Protein AF-R7EJZ5-F1 (afdb_monomer_lite)

pLDDT: mean 82.95, std 15.73, range [30.81, 98.19]

Structure (mmCIF, N/CA/C/O backbone):
data_AF-R7EJZ5-F1
#
_entry.id   AF-R7EJZ5-F1
#
loop_
_atom_site.group_PDB
_atom_site.id
_atom_site.type_symbol
_atom_site.label_atom_id
_atom_site.label_alt_id
_atom_site.label_comp_id
_atom_site.label_asym_id
_atom_site.label_entity_id
_atom_site.label_seq_id
_atom_site.pdbx_PDB_ins_code
_atom_site.Cartn_x
_atom_site.Cartn_y
_atom_site.Cartn_z
_atom_site.occupancy
_atom_site.B_iso_or_equiv
_atom_site.auth_seq_id
_atom_site.auth_comp_id
_atom_site.auth_asym_id
_atom_site.auth_atom_id
_atom_site.pdbx_PDB_model_num
ATOM 1 N N . MET A 1 1 ? -40.703 -51.478 23.398 1.00 47.59 1 MET A N 1
ATOM 2 C CA . MET A 1 1 ? -40.272 -50.396 22.475 1.00 47.59 1 MET A CA 1
ATOM 3 C C . MET A 1 1 ? -39.794 -49.102 23.157 1.00 47.59 1 MET A C 1
ATOM 5 O O . MET A 1 1 ? -39.157 -48.311 22.483 1.00 47.59 1 MET A O 1
ATOM 9 N N . LYS A 1 2 ? -39.985 -48.884 24.474 1.00 46.06 2 LYS A N 1
ATOM 10 C CA . LYS A 1 2 ? -39.570 -47.632 25.152 1.00 46.06 2 LYS A CA 1
ATOM 11 C C . LYS A 1 2 ? -38.047 -47.457 25.357 1.00 46.06 2 LYS A C 1
ATOM 13 O O . LYS A 1 2 ? -37.558 -46.344 25.268 1.00 46.06 2 LYS A O 1
ATOM 18 N N . ARG A 1 3 ? -37.276 -48.542 25.543 1.00 46.06 3 ARG A N 1
ATOM 19 C CA . ARG A 1 3 ? -35.810 -48.472 25.773 1.00 46.06 3 ARG A CA 1
ATOM 20 C C . ARG A 1 3 ? -34.971 -48.116 24.536 1.00 46.06 3 ARG A C 1
ATOM 22 O O . ARG A 1 3 ? -33.892 -47.563 24.692 1.00 46.06 3 ARG A O 1
ATOM 29 N N . LYS A 1 4 ? -35.456 -48.402 23.321 1.00 46.72 4 LYS A N 1
ATOM 30 C CA . LYS A 1 4 ? -34.748 -48.036 22.077 1.00 46.72 4 LYS A CA 1
ATOM 31 C C . LYS A 1 4 ? -34.962 -46.566 21.696 1.00 46.72 4 LYS A C 1
ATOM 33 O O . LYS A 1 4 ? -34.087 -45.976 21.081 1.00 46.72 4 LYS A O 1
ATOM 38 N N . LEU A 1 5 ? -36.082 -45.967 22.115 1.00 44.94 5 LEU A N 1
ATOM 39 C CA . LEU A 1 5 ? -36.409 -44.571 21.812 1.00 44.94 5 LEU A CA 1
ATOM 40 C C . LEU A 1 5 ? -35.547 -43.588 22.625 1.00 44.94 5 LEU A C 1
ATOM 42 O O . LEU A 1 5 ? -35.064 -42.606 22.074 1.00 44.94 5 LEU A O 1
ATOM 46 N N . SER A 1 6 ? -35.263 -43.892 23.899 1.00 51.22 6 SER A N 1
ATOM 47 C CA . SER A 1 6 ? -34.374 -43.066 24.735 1.00 51.22 6 SER A CA 1
ATOM 48 C C . SER A 1 6 ? -32.928 -43.039 24.230 1.00 51.22 6 SER A C 1
ATOM 50 O O . SER A 1 6 ? -32.267 -42.014 24.337 1.00 51.22 6 SER A O 1
ATOM 52 N N . PHE A 1 7 ? -32.450 -44.134 23.630 1.00 53.25 7 PHE A N 1
ATOM 53 C CA . PHE A 1 7 ? -31.092 -44.201 23.086 1.00 53.25 7 PHE A CA 1
ATOM 54 C C . PHE A 1 7 ? -30.941 -43.351 21.816 1.00 53.25 7 PHE A C 1
ATOM 56 O O . PHE A 1 7 ? -29.926 -42.689 21.636 1.00 53.25 7 PHE A O 1
ATOM 63 N N . VAL A 1 8 ? -31.978 -43.304 20.971 1.00 58.00 8 VAL A N 1
ATOM 64 C CA . VAL A 1 8 ? -32.003 -42.458 19.766 1.00 58.00 8 VAL A CA 1
ATOM 65 C C . VAL A 1 8 ? -32.091 -40.973 20.132 1.00 58.00 8 VAL A C 1
ATOM 67 O O . VAL A 1 8 ? -31.414 -40.158 19.515 1.00 58.00 8 VAL A O 1
ATOM 70 N N . ILE A 1 9 ? -32.857 -40.621 21.170 1.00 56.84 9 ILE A N 1
ATOM 71 C CA . ILE A 1 9 ? -32.972 -39.231 21.640 1.00 56.84 9 ILE A CA 1
ATOM 72 C C . ILE A 1 9 ? -31.654 -38.748 22.270 1.00 56.84 9 ILE A C 1
ATOM 74 O O . ILE A 1 9 ? -31.206 -37.646 21.959 1.00 56.84 9 ILE A O 1
ATOM 78 N N . CYS A 1 10 ? -30.981 -39.575 23.080 1.00 53.12 10 CYS A N 1
ATOM 79 C CA . CYS A 1 10 ? -29.659 -39.232 23.619 1.00 53.12 10 CYS A CA 1
ATOM 80 C C . CYS A 1 10 ? -28.584 -39.131 22.526 1.00 53.12 10 CYS A C 1
ATOM 82 O O . CYS A 1 10 ? -27.736 -38.248 22.606 1.00 53.12 10 CYS A O 1
ATOM 84 N N . LEU A 1 11 ? -28.632 -39.977 21.489 1.00 52.56 11 LEU A N 1
ATOM 85 C CA . LEU A 1 11 ? -27.688 -39.906 20.369 1.00 52.56 11 LEU A CA 1
ATOM 86 C C . LEU A 1 11 ? -27.926 -38.659 19.500 1.00 52.56 11 LEU A C 1
ATOM 88 O O . LEU A 1 11 ? -26.963 -38.012 19.104 1.00 52.56 11 LEU A O 1
ATOM 92 N N . MET A 1 12 ? -29.185 -38.267 19.257 1.00 50.41 12 MET A N 1
ATOM 93 C CA . MET A 1 12 ? -29.494 -37.013 18.553 1.00 50.41 12 MET A CA 1
ATOM 94 C C . MET A 1 12 ? -29.067 -35.777 19.353 1.00 50.41 12 MET A C 1
ATOM 96 O O . MET A 1 12 ? -28.517 -34.853 18.766 1.00 50.41 12 MET A O 1
ATOM 100 N N . LEU A 1 13 ? -29.249 -35.759 20.678 1.00 49.12 13 LEU A N 1
ATOM 101 C CA . LEU A 1 13 ? -28.770 -34.660 21.529 1.00 49.12 13 LEU A CA 1
ATOM 102 C C . LEU A 1 13 ? -27.235 -34.577 21.563 1.00 49.12 13 LEU A C 1
ATOM 104 O O . LEU A 1 13 ? -26.692 -33.475 21.570 1.00 49.12 13 LEU A O 1
ATOM 108 N N . LEU A 1 14 ? -26.533 -35.714 21.509 1.00 45.84 14 LEU A N 1
ATOM 109 C CA . LEU A 1 14 ? -25.071 -35.739 21.416 1.00 45.84 14 LEU A CA 1
ATOM 110 C C . LEU A 1 14 ? -24.576 -35.237 20.049 1.00 45.84 14 LEU A C 1
ATOM 112 O O . LEU A 1 14 ? -23.605 -34.492 19.994 1.00 45.84 14 LEU A O 1
ATOM 116 N N . VAL A 1 15 ? -25.261 -35.589 18.954 1.00 48.69 15 VAL A N 1
ATOM 117 C CA . VAL A 1 15 ? -24.939 -35.102 17.599 1.00 48.69 15 VAL A CA 1
ATOM 118 C C . VAL A 1 15 ? -25.268 -33.614 17.452 1.00 48.69 15 VAL A C 1
ATOM 120 O O . VAL A 1 15 ? -24.481 -32.890 16.859 1.00 48.69 15 VAL A O 1
ATOM 123 N N . ILE A 1 16 ? -26.350 -33.113 18.057 1.00 46.59 16 ILE A N 1
ATOM 124 C CA . ILE A 1 16 ? -26.661 -31.672 18.077 1.00 46.59 16 ILE A CA 1
ATOM 125 C C . ILE A 1 16 ? -25.637 -30.905 18.933 1.00 46.59 16 ILE A C 1
ATOM 127 O O . ILE A 1 16 ? -25.208 -29.823 18.540 1.00 46.59 16 ILE A O 1
ATOM 131 N N . SER A 1 17 ? -25.163 -31.483 20.044 1.00 38.03 17 SER A N 1
ATOM 132 C CA . SER A 1 17 ? -24.098 -30.884 20.863 1.00 38.03 17 SER A CA 1
ATOM 133 C C . SER A 1 17 ? -22.713 -30.951 20.201 1.00 38.03 17 SER A C 1
ATOM 135 O O . SER A 1 17 ? -21.901 -30.059 20.421 1.00 38.03 17 SER A O 1
ATOM 137 N N . LEU A 1 18 ? -22.434 -31.961 19.368 1.00 38.03 18 LEU A N 1
ATOM 138 C CA . LEU A 1 18 ? -21.190 -32.073 18.589 1.00 38.03 18 LEU A CA 1
ATOM 139 C C . LEU A 1 18 ? -21.234 -31.253 17.288 1.00 38.03 18 LEU A C 1
ATOM 141 O O . LEU A 1 18 ? -20.197 -30.764 16.848 1.00 38.03 18 LEU A O 1
ATOM 145 N N . CYS A 1 19 ? -22.418 -30.998 16.723 1.00 35.91 19 CYS A N 1
ATOM 146 C CA . CYS A 1 19 ? -22.613 -29.992 15.675 1.00 35.91 19 CYS A CA 1
ATOM 147 C C . CYS A 1 19 ? -22.526 -28.553 16.216 1.00 35.91 19 CYS A C 1
ATOM 149 O O . CYS A 1 19 ? -22.225 -27.645 15.447 1.00 35.91 19 CYS A O 1
ATOM 151 N N . ALA A 1 20 ? -22.718 -28.343 17.523 1.00 34.88 20 ALA A N 1
ATOM 152 C CA . ALA A 1 20 ? -22.501 -27.056 18.191 1.00 34.88 20 ALA A CA 1
ATOM 153 C C . ALA A 1 20 ? -21.047 -26.828 18.664 1.00 34.88 20 ALA A C 1
ATOM 155 O O . ALA A 1 20 ? -20.720 -25.734 19.113 1.00 34.88 20 ALA A O 1
ATOM 156 N N . CYS A 1 21 ? -20.157 -27.819 18.527 1.00 35.38 21 CYS A N 1
ATOM 157 C CA . CYS A 1 21 ? -18.738 -27.707 18.904 1.00 35.38 21 CYS A CA 1
ATOM 158 C C . CYS A 1 21 ? -17.763 -27.928 17.735 1.00 35.38 21 CYS A C 1
ATOM 160 O O . CYS A 1 21 ? -16.568 -28.107 17.948 1.00 35.38 21 CYS A O 1
ATOM 162 N N . GLY A 1 22 ? -18.250 -27.886 16.495 1.00 31.56 22 GLY A N 1
ATOM 163 C CA . GLY A 1 22 ? -17.463 -28.204 15.306 1.00 31.56 22 GLY A CA 1
ATOM 164 C C . GLY A 1 22 ? -17.612 -27.194 14.179 1.00 31.56 22 GLY A C 1
ATOM 165 O O . GLY A 1 22 ? -17.770 -27.613 13.042 1.00 31.56 22 GLY A O 1
ATOM 166 N N . ALA A 1 23 ? -17.616 -25.894 14.483 1.00 32.97 23 ALA A N 1
ATOM 167 C CA . ALA A 1 23 ? -17.286 -24.827 13.537 1.00 32.97 23 ALA A CA 1
ATOM 168 C C . ALA A 1 23 ? -17.350 -23.462 14.240 1.00 32.97 23 ALA A C 1
ATOM 170 O O . ALA A 1 23 ? -18.264 -22.679 13.995 1.00 32.97 23 ALA A O 1
ATOM 171 N N . ASN A 1 24 ? -16.288 -23.083 14.955 1.00 30.81 24 ASN A N 1
ATOM 172 C CA . ASN A 1 24 ? -15.806 -21.709 14.785 1.00 30.81 24 ASN A CA 1
ATOM 173 C C . ASN A 1 24 ? -15.226 -21.605 13.363 1.00 30.81 24 ASN A C 1
ATOM 175 O O . ASN A 1 24 ? -14.041 -21.373 13.162 1.00 30.81 24 ASN A O 1
ATOM 179 N N . LYS A 1 25 ? -16.075 -21.797 12.346 1.00 33.84 25 LYS A N 1
ATOM 180 C CA . LYS A 1 25 ? -15.878 -21.150 11.058 1.00 33.84 25 LYS A CA 1
ATOM 181 C C . LYS A 1 25 ? -16.289 -19.709 11.303 1.00 33.84 25 LYS A C 1
ATOM 183 O O . LYS A 1 25 ? -17.373 -19.285 10.913 1.00 33.84 25 LYS A O 1
ATOM 188 N N . HIS A 1 26 ? -15.445 -18.976 12.021 1.00 38.00 26 HIS A N 1
ATOM 189 C CA . HIS A 1 26 ? -15.434 -17.538 11.866 1.00 38.00 26 HIS A CA 1
ATOM 190 C C . HIS A 1 26 ? -14.977 -17.316 10.429 1.00 38.00 26 HIS A C 1
ATOM 192 O O . HIS A 1 26 ? -13.787 -17.279 10.147 1.00 38.00 26 HIS A O 1
ATOM 198 N N . SER A 1 27 ? -15.936 -17.243 9.500 1.00 34.12 27 SER A N 1
ATOM 199 C CA . SER A 1 27 ? -15.727 -16.500 8.263 1.00 34.12 27 SER A CA 1
ATOM 200 C C . SER A 1 27 ? -15.091 -15.185 8.691 1.00 34.12 27 SER A C 1
ATOM 202 O O . SER A 1 27 ? -15.722 -14.518 9.515 1.00 34.12 27 SER A O 1
ATOM 204 N N . GLY A 1 28 ? -13.862 -14.895 8.245 1.00 42.16 28 GLY A N 1
ATOM 205 C CA . GLY A 1 28 ? -13.076 -13.716 8.630 1.00 42.16 28 GLY A CA 1
ATOM 206 C C . GLY A 1 28 ? -13.988 -12.507 8.786 1.00 42.16 28 GLY A C 1
ATOM 207 O O . GLY A 1 28 ? -14.491 -11.969 7.802 1.00 42.16 28 GLY A O 1
ATOM 208 N N . GLY A 1 29 ? -14.357 -12.229 10.039 1.00 52.47 29 GLY A N 1
ATOM 209 C CA . GLY A 1 29 ? -15.580 -11.500 10.349 1.00 52.47 29 GLY A CA 1
ATOM 210 C C . GLY A 1 29 ? -15.488 -10.113 9.756 1.00 52.47 29 GLY A C 1
ATOM 211 O O . GLY A 1 29 ? -14.547 -9.394 10.068 1.00 52.47 29 GLY A O 1
ATOM 212 N N . GLN A 1 30 ? -16.453 -9.751 8.907 1.00 67.19 30 GLN A N 1
ATOM 213 C CA . GLN A 1 30 ? -16.516 -8.423 8.313 1.00 67.19 30 GLN A CA 1
ATOM 214 C C . GLN A 1 30 ? -16.393 -7.380 9.421 1.00 67.19 30 GLN A C 1
ATOM 216 O O . GLN A 1 30 ? -17.258 -7.260 10.292 1.00 67.19 30 GLN A O 1
ATOM 221 N N . TYR A 1 31 ? -15.278 -6.664 9.383 1.00 76.88 31 TYR A N 1
ATOM 222 C CA . TYR A 1 31 ? -14.993 -5.527 10.227 1.00 76.88 31 TYR A CA 1
ATOM 223 C C . TYR A 1 31 ? -16.218 -4.599 10.285 1.00 76.88 31 TYR A C 1
ATOM 225 O O . TYR A 1 31 ? -16.727 -4.134 9.254 1.00 76.88 31 TYR A O 1
ATOM 233 N N . LYS A 1 32 ? -16.737 -4.391 11.499 1.00 86.00 32 LYS A N 1
ATOM 234 C CA . LYS A 1 32 ? -17.896 -3.533 11.756 1.00 86.00 32 LYS A CA 1
ATOM 235 C C . LYS A 1 32 ? -17.436 -2.087 11.874 1.00 86.00 32 LYS A C 1
ATOM 237 O O . LYS A 1 32 ? -16.466 -1.811 12.579 1.00 86.00 32 LYS A O 1
ATOM 242 N N . ALA A 1 33 ? -18.167 -1.181 11.231 1.00 87.62 33 ALA A N 1
ATOM 243 C CA . ALA A 1 33 ? -17.946 0.253 11.364 1.00 87.62 33 ALA A CA 1
ATOM 244 C C . ALA A 1 33 ? -17.929 0.669 12.843 1.00 87.62 33 ALA A C 1
ATOM 246 O O . ALA A 1 33 ? -18.720 0.166 13.649 1.00 87.62 33 ALA A O 1
ATOM 247 N N . PHE A 1 34 ? -17.009 1.568 13.187 1.00 91.12 34 PHE A N 1
ATOM 248 C CA . PHE A 1 34 ? -16.816 2.135 14.523 1.00 91.12 34 PHE A CA 1
ATOM 249 C C . PHE A 1 34 ? -16.678 1.087 15.631 1.00 91.12 34 PHE A C 1
ATOM 251 O O . PHE A 1 34 ? -17.131 1.277 16.754 1.00 91.12 34 PHE A O 1
ATOM 258 N N . THR A 1 35 ? -16.055 -0.044 15.310 1.00 90.69 35 THR A N 1
ATOM 259 C CA . THR A 1 35 ? -15.608 -1.037 16.286 1.00 90.69 35 THR A CA 1
ATOM 260 C C . THR A 1 35 ? -14.088 -1.006 16.359 1.00 90.69 35 THR A C 1
ATOM 262 O O . THR A 1 35 ? -13.441 -1.120 15.322 1.00 90.69 35 THR A O 1
ATOM 265 N N . ALA A 1 36 ? -13.516 -0.932 17.561 1.00 92.06 36 ALA A N 1
ATOM 266 C CA . ALA A 1 36 ? -12.083 -1.124 17.739 1.00 92.06 36 ALA A CA 1
ATOM 267 C C . ALA A 1 36 ? -11.731 -2.614 17.736 1.00 92.06 36 ALA A C 1
ATOM 269 O O . ALA A 1 36 ? -12.272 -3.404 18.509 1.00 92.06 36 ALA A O 1
ATOM 270 N N . TYR A 1 37 ? -10.804 -2.974 16.855 1.00 90.50 37 TYR A N 1
ATOM 271 C CA . TYR A 1 37 ? -10.164 -4.278 16.811 1.00 90.50 37 TYR A CA 1
ATOM 272 C C . TYR A 1 37 ? -8.734 -4.119 17.306 1.00 90.50 37 TYR A C 1
ATOM 274 O O . TYR A 1 37 ? -7.933 -3.433 16.670 1.00 90.50 37 TYR A O 1
ATOM 282 N N . ILE A 1 38 ? -8.446 -4.700 18.464 1.00 89.19 38 ILE A N 1
ATOM 283 C CA . ILE A 1 38 ? -7.249 -4.412 19.258 1.00 89.19 38 ILE A CA 1
ATOM 284 C C . ILE A 1 38 ? -6.356 -5.647 19.280 1.00 89.19 38 ILE A C 1
ATOM 286 O O . ILE A 1 38 ? -6.858 -6.760 19.454 1.00 89.19 38 ILE A O 1
ATOM 290 N N . ASP A 1 39 ? -5.049 -5.463 19.105 1.00 84.25 39 ASP A N 1
ATOM 291 C CA . ASP A 1 39 ? -4.100 -6.559 19.304 1.00 84.25 39 ASP A CA 1
ATOM 292 C C . ASP A 1 39 ? -4.258 -7.143 20.723 1.00 84.25 39 ASP A C 1
ATOM 294 O O . ASP A 1 39 ? -4.327 -6.420 21.714 1.00 84.25 39 ASP A O 1
ATOM 298 N N . GLY A 1 40 ? -4.391 -8.466 20.824 1.00 73.69 40 GLY A N 1
ATOM 299 C CA . GLY A 1 40 ? -4.738 -9.153 22.074 1.00 73.69 40 GLY A CA 1
ATOM 300 C C . GLY A 1 40 ? -3.649 -9.087 23.153 1.00 73.69 40 GLY A C 1
ATOM 301 O O . GLY A 1 40 ? -3.887 -9.500 24.287 1.00 73.69 40 GLY A O 1
ATOM 302 N N . SER A 1 41 ? -2.472 -8.576 22.803 1.00 68.25 41 SER A N 1
ATOM 303 C CA . SER A 1 41 ? -1.289 -8.363 23.636 1.00 68.25 41 SER A CA 1
ATOM 304 C C . SER A 1 41 ? -1.383 -7.079 24.478 1.00 68.25 41 SER A C 1
ATOM 306 O O . SER A 1 41 ? -0.502 -6.226 24.439 1.00 68.25 41 SER A O 1
ATOM 308 N N . LEU A 1 42 ? -2.454 -6.921 25.265 1.00 68.62 42 LEU A N 1
ATOM 309 C CA . LEU A 1 42 ? -2.508 -5.829 26.246 1.00 68.62 42 LEU A CA 1
ATOM 310 C C . LEU A 1 42 ? -1.380 -5.977 27.292 1.00 68.62 42 LEU A C 1
ATOM 312 O O . LEU A 1 42 ? -1.019 -7.113 27.620 1.00 68.62 42 LEU A O 1
ATOM 316 N N . PRO A 1 43 ? -0.848 -4.864 27.841 1.00 64.12 43 PRO A N 1
ATOM 317 C CA . PRO A 1 43 ? 0.304 -4.893 28.741 1.00 64.12 43 PRO A CA 1
ATOM 318 C C . PRO A 1 43 ? 0.077 -5.808 29.950 1.00 64.12 43 PRO A C 1
ATOM 320 O O . PRO A 1 43 ? -0.999 -5.787 30.564 1.00 64.12 43 PRO A O 1
ATOM 323 N N . GLU A 1 44 ? 1.098 -6.586 30.326 1.00 51.59 44 GLU A N 1
ATOM 324 C CA . GLU A 1 44 ? 1.061 -7.395 31.548 1.00 51.59 44 GLU A CA 1
ATOM 325 C C . GLU A 1 44 ? 0.797 -6.505 32.774 1.00 51.59 44 GLU A C 1
ATOM 327 O O . GLU A 1 44 ? 1.436 -5.474 32.962 1.00 51.59 44 GLU A O 1
ATOM 332 N N . GLY A 1 45 ? -0.160 -6.903 33.617 1.00 53.41 45 GLY A N 1
ATOM 333 C CA . GLY A 1 45 ? -0.523 -6.169 34.836 1.00 53.41 45 GLY A CA 1
ATOM 334 C C . GLY A 1 45 ? -1.684 -5.181 34.693 1.00 53.41 45 GLY A C 1
ATOM 335 O O . GLY A 1 45 ? -2.248 -4.821 35.717 1.00 53.41 45 GLY A O 1
ATOM 336 N N . SER A 1 46 ? -2.114 -4.849 33.468 1.00 58.91 46 SER A N 1
ATOM 337 C CA . SER A 1 46 ? -3.275 -3.967 33.232 1.00 58.91 46 SER A CA 1
ATOM 338 C C . SER A 1 46 ? -4.590 -4.528 33.793 1.00 58.91 46 SER A C 1
ATOM 340 O O . SER A 1 46 ? -5.522 -3.804 34.092 1.00 58.91 46 SER A O 1
ATOM 342 N N . GLY A 1 47 ? -4.730 -5.849 33.943 1.00 54.72 47 GLY A N 1
ATOM 343 C CA . GLY A 1 47 ? -5.977 -6.467 34.419 1.00 54.72 47 GLY A CA 1
ATOM 344 C C . GLY A 1 47 ? -7.145 -6.385 33.422 1.00 54.72 47 GLY A C 1
ATOM 345 O O . GLY A 1 47 ? -8.040 -7.236 33.465 1.00 54.72 47 GLY A O 1
ATOM 346 N N . GLN A 1 48 ? -7.106 -5.449 32.471 1.00 69.00 48 GLN A N 1
ATOM 347 C CA . GLN A 1 48 ? -8.038 -5.360 31.358 1.00 69.00 48 GLN A CA 1
ATOM 348 C C . GLN A 1 48 ? -7.663 -6.316 30.237 1.00 69.00 48 GLN A C 1
ATOM 350 O O . GLN A 1 48 ? -6.500 -6.570 29.930 1.00 69.00 48 GLN A O 1
ATOM 355 N N . LYS A 1 49 ? -8.694 -6.864 29.601 1.00 80.69 49 LYS A N 1
ATOM 356 C CA . LYS A 1 49 ? -8.553 -7.758 28.453 1.00 80.69 49 LYS A CA 1
ATOM 357 C C . LYS A 1 49 ? -9.347 -7.197 27.290 1.00 80.69 49 LYS A C 1
ATOM 359 O O . LYS A 1 49 ? -10.336 -6.499 27.485 1.00 80.69 49 LYS A O 1
ATOM 364 N N . VAL A 1 50 ? -8.935 -7.502 26.069 1.00 85.38 50 VAL A N 1
ATOM 365 C CA . VAL A 1 50 ? -9.757 -7.206 24.895 1.00 85.38 50 VAL A CA 1
ATOM 366 C C . VAL A 1 50 ? -10.936 -8.176 24.899 1.00 85.38 50 VAL A C 1
ATOM 368 O O . VAL A 1 50 ? -10.768 -9.372 25.162 1.00 85.38 50 VAL A O 1
ATOM 371 N N . ARG A 1 51 ? -12.146 -7.690 24.609 1.00 85.00 51 ARG A N 1
ATOM 372 C CA . ARG A 1 51 ? -13.292 -8.583 24.407 1.00 85.00 51 ARG A CA 1
ATOM 373 C C . ARG A 1 51 ? -12.988 -9.548 23.263 1.00 85.00 51 ARG A C 1
ATOM 375 O O . ARG A 1 51 ? -12.491 -9.134 22.223 1.00 85.00 51 ARG A O 1
ATOM 382 N N . ALA A 1 52 ? -13.327 -10.826 23.418 1.00 82.94 52 ALA A N 1
ATOM 383 C CA . ALA A 1 52 ? -12.957 -11.858 22.444 1.00 82.94 52 ALA A CA 1
ATOM 384 C C . ALA A 1 52 ? -13.438 -11.560 21.006 1.00 82.94 52 ALA A C 1
ATOM 386 O O . ALA A 1 52 ? -12.738 -11.877 20.051 1.00 82.94 52 ALA A O 1
ATOM 387 N N . ASP A 1 53 ? -14.593 -10.903 20.842 1.00 82.62 53 ASP A N 1
ATOM 388 C CA . ASP A 1 53 ? -15.146 -10.487 19.542 1.00 82.62 53 ASP A CA 1
ATOM 389 C C . ASP A 1 53 ? -14.489 -9.225 18.946 1.00 82.62 53 ASP A C 1
ATOM 391 O O . ASP A 1 53 ? -14.851 -8.795 17.849 1.00 82.62 53 ASP A O 1
ATOM 395 N N . ARG A 1 54 ? -13.548 -8.624 19.680 1.00 87.12 54 ARG A N 1
ATOM 396 C CA . ARG A 1 54 ? -12.838 -7.372 19.378 1.00 87.12 54 ARG A CA 1
ATOM 397 C C . ARG A 1 54 ? -11.323 -7.554 19.317 1.00 87.12 54 ARG A C 1
ATOM 399 O O . ARG A 1 54 ? -10.599 -6.590 19.093 1.00 87.12 54 ARG A O 1
ATOM 406 N N . VAL A 1 55 ? -10.835 -8.778 19.502 1.00 85.00 55 VAL A N 1
ATOM 407 C CA . VAL A 1 55 ? -9.429 -9.095 19.257 1.00 85.00 55 VAL A CA 1
ATOM 408 C C . VAL A 1 55 ? -9.166 -8.941 17.764 1.00 85.00 55 VAL A C 1
ATOM 410 O O . VAL A 1 55 ? -9.912 -9.465 16.932 1.00 85.00 55 VAL A O 1
ATOM 413 N N . LEU A 1 56 ? -8.114 -8.204 17.422 1.00 80.25 56 LEU A N 1
ATOM 414 C CA . LEU A 1 56 ? -7.646 -8.076 16.055 1.00 80.25 56 LEU A CA 1
ATOM 415 C C . LEU A 1 56 ? -7.190 -9.453 15.574 1.00 80.25 56 LEU A C 1
ATOM 417 O O . LEU A 1 56 ? -6.162 -9.973 15.998 1.00 80.25 56 LEU A O 1
ATOM 421 N N . MET A 1 57 ? -7.981 -10.051 14.692 1.00 73.56 57 MET A N 1
ATOM 422 C CA . MET A 1 57 ? -7.620 -11.298 14.036 1.00 73.56 57 MET A CA 1
ATOM 423 C C . MET A 1 57 ? -7.059 -10.981 12.659 1.00 73.56 57 MET A C 1
ATOM 425 O O . MET A 1 57 ? -7.746 -10.394 11.824 1.00 73.56 57 MET A O 1
ATOM 429 N N . THR A 1 58 ? -5.828 -11.407 12.403 1.00 69.56 58 THR A N 1
ATOM 430 C CA . THR A 1 58 ? -5.318 -11.471 11.035 1.00 69.56 58 THR A CA 1
ATOM 431 C C . THR A 1 58 ? -6.003 -12.643 10.343 1.00 69.56 58 THR A C 1
ATOM 433 O O . THR A 1 58 ? -5.964 -13.770 10.844 1.00 69.56 58 THR A O 1
ATOM 436 N N . VAL A 1 59 ? -6.661 -12.381 9.211 1.00 73.19 59 VAL A N 1
ATOM 437 C CA . VAL A 1 59 ? -7.183 -13.449 8.349 1.00 73.19 59 VAL A CA 1
ATOM 438 C C . VAL A 1 59 ? -6.008 -14.339 7.961 1.00 73.19 59 VAL A C 1
ATOM 440 O O . VAL A 1 59 ? -4.940 -13.829 7.630 1.00 73.19 59 VAL A O 1
ATOM 443 N N . LYS A 1 60 ? -6.165 -15.658 8.044 1.00 77.38 60 LYS A N 1
ATOM 444 C CA . LYS A 1 60 ? -5.108 -16.566 7.608 1.00 77.38 60 LYS A CA 1
ATOM 445 C C . LYS A 1 60 ? -5.264 -16.873 6.121 1.00 77.38 60 LYS A C 1
ATOM 447 O O . LYS A 1 60 ? -6.403 -16.956 5.652 1.00 77.38 60 LYS A O 1
ATOM 452 N N . PRO A 1 61 ? -4.167 -17.093 5.376 1.00 80.50 61 PRO A N 1
ATOM 453 C CA . PRO A 1 61 ? -4.244 -17.448 3.963 1.00 80.50 61 PRO A CA 1
ATOM 454 C C . PRO A 1 61 ? -5.188 -18.621 3.677 1.00 80.50 61 PRO A C 1
ATOM 456 O O . PRO A 1 61 ? -5.934 -18.568 2.706 1.00 80.50 61 PRO A O 1
ATOM 459 N N . GLU A 1 62 ? -5.217 -19.653 4.525 1.00 82.50 62 GLU A N 1
ATOM 460 C CA . GLU A 1 62 ? -6.088 -20.826 4.369 1.00 82.50 62 GLU A CA 1
ATOM 461 C C . GLU A 1 62 ? -7.592 -20.521 4.468 1.00 82.50 62 GLU A C 1
ATOM 463 O O . GLU A 1 62 ? -8.392 -21.236 3.861 1.00 82.50 62 GLU A O 1
ATOM 468 N N . ASP A 1 63 ? -7.965 -19.451 5.175 1.00 80.44 63 ASP A N 1
ATOM 469 C CA . ASP A 1 63 ? -9.355 -19.040 5.392 1.00 80.44 63 ASP A CA 1
ATOM 470 C C . ASP A 1 63 ? -9.894 -18.157 4.254 1.00 80.44 63 ASP A C 1
ATOM 472 O O . ASP A 1 63 ? -11.104 -17.928 4.158 1.00 80.44 63 ASP A O 1
ATOM 476 N N . LEU A 1 64 ? -9.016 -17.673 3.368 1.00 80.25 64 LEU A N 1
ATOM 477 C CA . LEU A 1 64 ? -9.416 -16.922 2.182 1.00 80.25 64 LEU A CA 1
ATOM 478 C C . LEU A 1 64 ? -10.198 -17.817 1.208 1.00 80.25 64 LEU A C 1
ATOM 480 O O . LEU A 1 64 ? -9.884 -19.004 1.068 1.00 80.25 64 LEU A O 1
ATOM 484 N N . PRO A 1 65 ? -11.186 -17.286 0.468 1.00 81.94 65 PRO A N 1
ATOM 485 C CA . PRO A 1 65 ? -11.840 -18.055 -0.583 1.00 81.94 65 PRO A CA 1
ATOM 486 C C . PRO A 1 65 ? -10.844 -18.437 -1.689 1.00 81.94 65 PRO A C 1
ATOM 488 O O . PRO A 1 65 ? -9.783 -17.836 -1.833 1.00 81.94 65 PRO A O 1
ATOM 491 N N . GLU A 1 66 ? -11.173 -19.460 -2.476 1.00 85.25 66 GLU A N 1
ATOM 492 C CA . GLU A 1 66 ? -10.427 -19.747 -3.705 1.00 85.25 66 GLU A CA 1
ATOM 493 C C . GLU A 1 66 ? -10.625 -18.618 -4.732 1.00 85.25 66 GLU A C 1
ATOM 495 O O . GLU A 1 66 ? -11.670 -17.950 -4.726 1.00 85.25 66 GLU A O 1
ATOM 500 N N . PRO A 1 67 ? -9.652 -18.386 -5.631 1.00 84.56 67 PRO A N 1
ATOM 501 C CA . PRO A 1 67 ? -9.793 -17.372 -6.662 1.00 84.56 67 PRO A CA 1
ATOM 502 C C . PRO A 1 67 ? -10.984 -17.686 -7.570 1.00 84.56 67 PRO A C 1
ATOM 504 O O . PRO A 1 67 ? -11.310 -18.838 -7.856 1.00 84.56 67 PRO A O 1
ATOM 507 N N . ARG A 1 68 ? -11.602 -16.637 -8.120 1.00 80.88 68 ARG A N 1
ATOM 508 C CA . ARG A 1 68 ? -12.709 -16.791 -9.082 1.00 80.88 68 ARG A CA 1
ATOM 509 C C . ARG A 1 68 ? -12.289 -17.487 -10.377 1.00 80.88 68 ARG A C 1
ATOM 511 O O . ARG A 1 68 ? -13.146 -18.008 -11.087 1.00 80.88 68 ARG A O 1
ATOM 518 N N . LYS A 1 69 ? -11.001 -17.438 -10.718 1.00 85.50 69 LYS A N 1
ATOM 519 C CA . LYS A 1 69 ? -10.433 -18.037 -11.924 1.00 85.50 69 LYS A CA 1
ATOM 520 C C . LYS A 1 69 ? -9.111 -18.710 -11.577 1.00 85.50 69 LYS A C 1
ATOM 522 O O . LYS A 1 69 ? -8.293 -18.126 -10.882 1.00 85.50 69 LYS A O 1
ATOM 527 N N . SER A 1 70 ? -8.889 -19.907 -12.109 1.00 87.31 70 SER A N 1
ATOM 528 C CA . SER A 1 70 ? -7.593 -20.592 -12.033 1.00 87.31 70 SER A CA 1
ATOM 529 C C . SER A 1 70 ? -6.558 -20.013 -13.004 1.00 87.31 70 SER A C 1
ATOM 531 O O . SER A 1 70 ? -5.380 -20.333 -12.900 1.00 87.31 70 SER A O 1
ATOM 533 N N . GLU A 1 71 ? -6.997 -19.175 -13.946 1.00 90.88 71 GLU A N 1
ATOM 534 C CA . GLU A 1 71 ? -6.163 -18.486 -14.926 1.00 90.88 71 GLU A CA 1
ATOM 535 C C . GLU A 1 71 ? -6.696 -17.068 -15.154 1.00 90.88 71 GLU A C 1
ATOM 537 O O . GLU A 1 71 ? -7.911 -16.850 -15.255 1.00 90.88 71 GLU A O 1
ATOM 542 N N . ILE A 1 72 ? -5.793 -16.096 -15.242 1.00 88.12 72 ILE A N 1
ATOM 543 C CA . ILE A 1 72 ? -6.122 -14.702 -15.543 1.00 88.12 72 ILE A CA 1
ATOM 544 C C . ILE A 1 72 ? -5.363 -14.224 -16.777 1.00 88.12 72 ILE A C 1
ATOM 546 O O . ILE A 1 72 ? -4.222 -14.613 -17.015 1.00 88.12 72 ILE A O 1
ATOM 550 N N . SER A 1 73 ? -5.998 -13.336 -17.542 1.00 86.00 73 SER A N 1
ATOM 551 C CA . SER A 1 73 ? -5.316 -12.543 -18.562 1.00 86.00 73 SER A CA 1
ATOM 552 C C . SER A 1 73 ? -4.961 -11.190 -17.965 1.00 86.00 73 SER A C 1
ATOM 554 O O . SER A 1 73 ? -5.851 -10.444 -17.555 1.00 86.00 73 SER A O 1
ATOM 556 N N . VAL A 1 74 ? -3.672 -10.879 -17.915 1.00 77.00 74 VAL A N 1
ATOM 557 C CA . VAL A 1 74 ? -3.140 -9.642 -17.332 1.00 77.00 74 VAL A CA 1
ATOM 558 C C . VAL A 1 74 ? -2.397 -8.852 -18.390 1.00 77.00 74 VAL A C 1
ATOM 560 O O . VAL A 1 74 ? -1.712 -9.424 -19.233 1.00 77.00 74 VAL A O 1
ATOM 563 N N . SER A 1 75 ? -2.542 -7.530 -18.358 1.00 80.25 75 SER A N 1
ATOM 564 C CA . SER A 1 75 ? -1.778 -6.630 -19.215 1.00 80.25 75 SER A CA 1
ATOM 565 C C . SER A 1 75 ? -0.760 -5.884 -18.365 1.00 80.25 75 SER A C 1
ATOM 567 O O . SER A 1 75 ? -1.147 -5.049 -17.552 1.00 80.25 75 SER A O 1
ATOM 569 N N . VAL A 1 76 ? 0.527 -6.160 -18.567 1.00 78.06 76 VAL A N 1
ATOM 570 C CA . VAL A 1 76 ? 1.627 -5.437 -17.914 1.00 78.06 76 VAL A CA 1
ATOM 571 C C . VAL A 1 76 ? 2.414 -4.713 -18.999 1.00 78.06 76 VAL A C 1
ATOM 573 O O . VAL A 1 76 ? 2.851 -5.331 -19.968 1.00 78.06 76 VAL A O 1
ATOM 576 N N . LEU A 1 77 ? 2.539 -3.387 -18.878 1.00 79.44 77 LEU A N 1
ATOM 577 C CA . LEU A 1 77 ? 3.195 -2.524 -19.877 1.00 79.44 77 LEU A CA 1
ATOM 578 C C . LEU A 1 77 ? 2.671 -2.726 -21.315 1.00 79.44 77 LEU A C 1
ATOM 580 O O . LEU A 1 77 ? 3.432 -2.758 -22.280 1.00 79.44 77 LEU A O 1
ATOM 584 N N . GLY A 1 78 ? 1.357 -2.914 -21.461 1.00 71.31 78 GLY A N 1
ATOM 585 C CA . GLY A 1 78 ? 0.703 -3.103 -22.762 1.00 71.31 78 GLY A CA 1
ATOM 586 C C . GLY A 1 78 ? 0.910 -4.479 -23.408 1.00 71.31 78 GLY A C 1
ATOM 587 O O . GLY A 1 78 ? 0.410 -4.705 -24.509 1.00 71.31 78 GLY A O 1
ATOM 588 N N . LYS A 1 79 ? 1.605 -5.409 -22.743 1.00 77.62 79 LYS A N 1
ATOM 589 C CA . LYS A 1 79 ? 1.709 -6.811 -23.165 1.00 77.62 79 LYS A CA 1
ATOM 590 C C . LYS A 1 79 ? 0.701 -7.656 -22.400 1.00 77.62 79 LYS A C 1
ATOM 592 O O . LYS A 1 79 ? 0.636 -7.576 -21.177 1.00 77.62 79 LYS A O 1
ATOM 597 N N . GLN A 1 80 ? -0.066 -8.466 -23.123 1.00 83.25 80 GLN A N 1
ATOM 598 C CA . GLN A 1 80 ? -0.986 -9.428 -22.525 1.00 83.25 80 GLN A CA 1
ATOM 599 C C . GLN A 1 80 ? -0.277 -10.744 -22.215 1.00 83.25 80 GLN A C 1
ATOM 601 O O . GLN A 1 80 ? 0.413 -11.301 -23.068 1.00 83.25 80 GLN A O 1
ATOM 606 N N . TYR A 1 81 ? -0.515 -11.256 -21.014 1.00 80.75 81 TYR A N 1
ATOM 607 C CA . TYR A 1 81 ? -0.016 -12.534 -20.530 1.00 80.75 81 TYR A CA 1
ATOM 608 C C . TYR A 1 81 ? -1.175 -13.370 -20.000 1.00 80.75 81 TYR A C 1
ATOM 610 O O . TYR A 1 81 ? -2.154 -12.831 -19.481 1.00 80.75 81 TYR A O 1
ATOM 618 N N . SER A 1 82 ? -1.033 -14.688 -20.104 1.00 89.94 82 SER A N 1
ATOM 619 C CA . SER A 1 82 ? -1.812 -15.630 -19.308 1.00 89.94 82 SER A CA 1
ATOM 620 C C . SER A 1 82 ? -0.986 -16.029 -18.087 1.00 89.94 82 SER A C 1
ATOM 622 O O . SER A 1 82 ? 0.212 -16.303 -18.212 1.00 89.94 82 SER A O 1
ATOM 624 N N . ALA A 1 83 ? -1.617 -16.019 -16.915 1.00 91.94 83 ALA A N 1
ATOM 625 C CA . ALA A 1 83 ? -0.999 -16.416 -15.661 1.00 91.94 83 ALA A CA 1
ATOM 626 C C . ALA A 1 83 ? -1.887 -17.428 -14.930 1.00 91.94 83 ALA A C 1
ATOM 628 O O . ALA A 1 83 ? -3.093 -17.214 -14.774 1.00 91.94 83 ALA A O 1
ATOM 629 N N . ALA A 1 84 ? -1.279 -18.521 -14.478 1.00 94.50 84 ALA A N 1
ATOM 630 C CA . ALA A 1 84 ? -1.940 -19.601 -13.759 1.00 94.50 84 ALA A CA 1
ATOM 631 C C . ALA A 1 84 ? -1.885 -19.357 -12.251 1.00 94.50 84 ALA A C 1
ATOM 633 O O . ALA A 1 84 ? -0.900 -18.837 -11.729 1.00 94.50 84 ALA A O 1
ATOM 634 N N . TYR A 1 85 ? -2.949 -19.728 -11.547 1.00 94.38 85 TYR A N 1
ATOM 635 C CA . TYR A 1 85 ? -3.029 -19.590 -10.099 1.00 94.38 85 TYR A CA 1
ATOM 636 C C . TYR A 1 85 ? -1.966 -20.446 -9.400 1.00 94.38 85 TYR A C 1
ATOM 638 O O . TYR A 1 85 ? -1.853 -21.644 -9.658 1.00 94.38 85 TYR A O 1
ATOM 646 N N . ALA A 1 86 ? -1.217 -19.822 -8.494 1.00 93.69 86 ALA A N 1
ATOM 647 C CA . ALA A 1 86 ? -0.100 -20.429 -7.771 1.00 93.69 86 ALA A CA 1
ATOM 648 C C . ALA A 1 86 ? -0.316 -20.473 -6.248 1.00 93.69 86 ALA A C 1
ATOM 650 O O . ALA A 1 86 ? 0.419 -21.158 -5.539 1.00 93.69 86 ALA A O 1
ATOM 651 N N . GLY A 1 87 ? -1.312 -19.754 -5.726 1.00 93.31 87 GLY A N 1
ATOM 652 C CA . GLY A 1 87 ? -1.649 -19.749 -4.304 1.00 93.31 87 GLY A CA 1
ATOM 653 C C . GLY A 1 87 ? -2.261 -18.431 -3.851 1.00 93.31 87 GLY A C 1
ATOM 654 O O . GLY A 1 87 ? -2.488 -17.523 -4.644 1.00 93.31 87 GLY A O 1
ATOM 655 N N . LYS A 1 88 ? -2.512 -18.311 -2.553 1.00 91.44 88 LYS A N 1
ATOM 656 C CA . LYS A 1 88 ? -3.113 -17.126 -1.939 1.00 91.44 88 LYS A CA 1
ATOM 657 C C . LYS A 1 88 ? -2.387 -16.762 -0.654 1.00 91.44 88 LYS A C 1
ATOM 659 O O . LYS A 1 88 ? -1.749 -17.613 -0.035 1.00 91.44 88 LYS A O 1
ATOM 664 N N . ASP A 1 89 ? -2.461 -15.495 -0.294 1.00 88.31 89 ASP A N 1
ATOM 665 C CA . ASP A 1 89 ? -1.855 -14.917 0.896 1.00 88.31 89 ASP A CA 1
ATOM 666 C C . ASP A 1 89 ? -2.693 -13.734 1.375 1.00 88.31 89 ASP A C 1
ATOM 668 O O . ASP A 1 89 ? -3.586 -13.258 0.670 1.00 88.31 89 ASP A O 1
ATOM 672 N N . THR A 1 90 ? -2.412 -13.255 2.578 1.00 79.81 90 THR A N 1
ATOM 673 C CA . THR A 1 90 ? -3.036 -12.051 3.120 1.00 79.81 90 THR A CA 1
ATOM 674 C C . THR A 1 90 ? -2.074 -10.883 3.077 1.00 79.81 90 THR A C 1
ATOM 676 O O . THR A 1 90 ? -0.976 -10.936 3.625 1.00 79.81 90 THR A O 1
ATOM 679 N N . VAL A 1 91 ? -2.523 -9.793 2.469 1.00 73.69 91 VAL A N 1
ATOM 680 C CA . VAL A 1 91 ? -1.801 -8.529 2.386 1.00 73.69 91 VAL A CA 1
ATOM 681 C C . VAL A 1 91 ? -2.373 -7.564 3.424 1.00 73.69 91 VAL A C 1
ATOM 683 O O . VAL A 1 91 ? -3.568 -7.264 3.433 1.00 73.69 91 VAL A O 1
ATOM 686 N N . GLY A 1 92 ? -1.517 -7.048 4.309 1.00 70.25 92 GLY A N 1
ATOM 687 C CA . GLY A 1 92 ? -1.926 -6.092 5.342 1.00 70.25 92 GLY A CA 1
ATOM 688 C C . GLY A 1 92 ? -3.009 -6.651 6.275 1.00 70.25 92 GLY A C 1
ATOM 689 O O . GLY A 1 92 ? -2.887 -7.761 6.786 1.00 70.25 92 GLY A O 1
ATOM 690 N N . TYR A 1 93 ? -4.079 -5.884 6.495 1.00 67.94 93 TYR A N 1
ATOM 691 C CA . TYR A 1 93 ? -5.174 -6.216 7.417 1.00 67.94 93 TYR A CA 1
ATOM 692 C C . TYR A 1 93 ? -6.246 -7.099 6.755 1.00 67.94 93 TYR A C 1
ATOM 694 O O . TYR A 1 93 ? -7.417 -6.730 6.667 1.00 67.94 93 TYR A O 1
ATOM 702 N N . GLY A 1 94 ? -5.826 -8.263 6.251 1.00 67.69 94 GLY A N 1
ATOM 703 C CA . GLY A 1 94 ? -6.728 -9.286 5.712 1.00 67.69 94 GLY A CA 1
ATOM 704 C C . GLY A 1 94 ? -7.182 -9.075 4.265 1.00 67.69 94 GLY A C 1
ATOM 705 O O . GLY A 1 94 ? -8.159 -9.688 3.847 1.00 67.69 94 GLY A O 1
ATOM 706 N N . ILE A 1 95 ? -6.496 -8.241 3.473 1.00 76.69 95 ILE A N 1
ATOM 707 C CA . ILE A 1 95 ? -6.783 -8.142 2.035 1.00 76.69 95 ILE A CA 1
ATOM 708 C C . ILE A 1 95 ? -6.313 -9.434 1.365 1.00 76.69 95 ILE A C 1
ATOM 710 O O . ILE A 1 95 ? -5.153 -9.819 1.500 1.00 76.69 95 ILE A O 1
ATOM 714 N N . ALA A 1 96 ? -7.202 -10.097 0.628 1.00 81.56 96 ALA A N 1
ATOM 715 C CA . ALA A 1 96 ? -6.846 -11.286 -0.135 1.00 81.56 96 ALA A CA 1
ATOM 716 C C . ALA A 1 96 ? -5.867 -10.932 -1.268 1.00 81.56 96 ALA A C 1
ATOM 718 O O . ALA A 1 96 ? -6.201 -10.128 -2.140 1.00 81.56 96 ALA A O 1
ATOM 719 N N . GLY A 1 97 ? -4.692 -11.558 -1.265 1.00 89.06 97 GLY A N 1
ATOM 720 C CA . GLY A 1 97 ? -3.726 -11.546 -2.356 1.00 89.06 97 GLY A CA 1
ATOM 721 C C . GLY A 1 97 ? -3.705 -12.899 -3.055 1.00 89.06 97 GLY A C 1
ATOM 722 O O . GLY A 1 97 ? -3.329 -13.912 -2.469 1.00 89.06 97 GLY A O 1
ATOM 723 N N . TYR A 1 98 ? -4.124 -12.938 -4.315 1.00 90.75 98 TYR A N 1
ATOM 724 C CA . TYR A 1 98 ? -4.082 -14.141 -5.141 1.00 90.75 98 TYR A CA 1
ATOM 725 C C . TYR A 1 98 ? -2.847 -14.100 -6.027 1.00 90.75 98 TYR A C 1
ATOM 727 O O . TYR A 1 98 ? -2.682 -13.188 -6.837 1.00 90.75 98 TYR A O 1
ATOM 735 N N . LYS A 1 99 ? -1.987 -15.101 -5.876 1.00 94.31 99 LYS A N 1
ATOM 736 C CA . LYS A 1 99 ? -0.712 -15.221 -6.572 1.00 94.31 99 LYS A CA 1
ATOM 737 C C . LYS A 1 99 ? -0.906 -15.993 -7.872 1.00 94.31 99 LYS A C 1
ATOM 739 O O . LYS A 1 99 ? -1.511 -17.066 -7.881 1.00 94.31 99 LYS A O 1
ATOM 744 N N . TYR A 1 100 ? -0.363 -15.453 -8.953 1.00 94.06 100 TYR A N 1
ATOM 745 C CA . TYR A 1 100 ? -0.372 -16.054 -10.280 1.00 94.06 10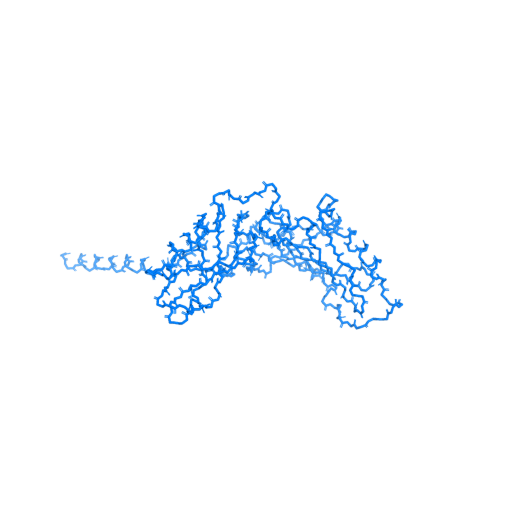0 TYR A CA 1
ATOM 746 C C . TYR A 1 100 ? 1.031 -16.036 -10.882 1.00 94.06 100 TYR A C 1
ATOM 748 O O . TYR A 1 100 ? 1.831 -15.151 -10.576 1.00 94.06 100 TYR A O 1
ATOM 756 N N . GLU A 1 101 ? 1.314 -16.996 -11.755 1.00 94.94 101 GLU A N 1
ATOM 757 C CA . GLU A 1 101 ? 2.601 -17.132 -12.436 1.00 94.94 101 GLU A CA 1
ATOM 758 C C . GLU A 1 101 ? 2.398 -17.310 -13.946 1.00 94.94 101 GLU A C 1
ATOM 760 O O . GLU A 1 101 ? 1.542 -18.086 -14.382 1.00 94.94 101 GLU A O 1
ATOM 765 N N . THR A 1 102 ? 3.149 -16.560 -14.755 1.00 92.06 102 THR A N 1
ATOM 766 C CA . THR A 1 102 ? 3.157 -16.716 -16.218 1.00 92.06 102 THR A CA 1
ATOM 767 C 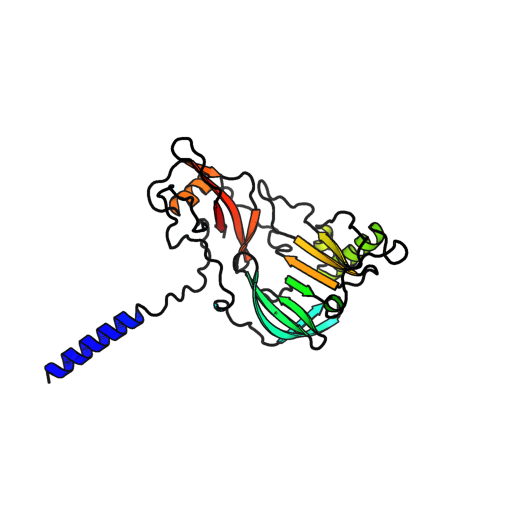C . THR A 1 102 ? 4.024 -17.905 -16.620 1.00 92.06 102 THR A C 1
ATOM 769 O O . THR A 1 102 ? 4.910 -18.331 -15.883 1.00 92.06 102 THR A O 1
ATOM 772 N N . ALA A 1 103 ? 3.841 -18.421 -17.838 1.00 89.75 103 ALA A N 1
ATOM 773 C CA . ALA A 1 103 ? 4.712 -19.475 -18.370 1.00 89.75 103 ALA A CA 1
ATOM 774 C C . ALA A 1 103 ? 6.192 -19.046 -18.473 1.00 89.75 103 ALA A C 1
ATOM 776 O O . ALA A 1 103 ? 7.079 -19.892 -18.541 1.00 89.75 103 ALA A O 1
ATOM 777 N N . GLN A 1 104 ? 6.453 -17.737 -18.506 1.00 88.88 104 GLN A N 1
ATOM 778 C CA . GLN A 1 104 ? 7.788 -17.147 -18.536 1.00 88.88 104 GLN A CA 1
ATOM 779 C C . GLN A 1 104 ? 8.412 -17.001 -17.137 1.00 88.88 104 GLN A C 1
ATOM 781 O O . GLN A 1 104 ? 9.584 -16.651 -17.052 1.00 88.88 104 GLN A O 1
ATOM 786 N N . GLY A 1 105 ? 7.667 -17.285 -16.061 1.00 91.31 105 GLY A N 1
ATOM 787 C CA . GLY A 1 105 ? 8.130 -17.181 -14.674 1.00 91.31 105 GLY A CA 1
ATOM 788 C C . GLY A 1 105 ? 7.896 -15.814 -14.021 1.00 91.31 105 GLY A C 1
ATOM 789 O O . GLY A 1 105 ? 8.397 -15.569 -12.921 1.00 91.31 105 GLY A O 1
ATOM 790 N N . ASP A 1 106 ? 7.145 -14.914 -14.666 1.00 91.75 106 ASP A N 1
ATOM 791 C CA . ASP A 1 106 ? 6.731 -13.657 -14.038 1.00 91.75 106 ASP A CA 1
ATOM 792 C C . ASP A 1 106 ? 5.681 -13.948 -12.969 1.00 91.75 106 ASP A C 1
ATOM 794 O O . ASP A 1 106 ? 4.758 -14.737 -13.188 1.00 91.75 106 ASP A O 1
ATOM 798 N N . LYS A 1 107 ? 5.782 -13.278 -11.823 1.00 94.06 107 LYS A N 1
ATOM 799 C CA . LYS A 1 107 ? 4.856 -13.462 -10.704 1.00 94.06 107 LYS A CA 1
ATOM 800 C C . LYS A 1 107 ? 4.001 -12.233 -10.508 1.00 94.06 107 LYS A C 1
ATOM 802 O O . LYS A 1 107 ? 4.497 -11.107 -10.515 1.00 94.06 107 LYS A O 1
ATOM 807 N N . LEU A 1 108 ? 2.716 -12.466 -10.295 1.00 92.56 108 LEU A N 1
ATOM 808 C CA . LEU A 1 108 ? 1.730 -11.433 -10.038 1.00 92.56 108 LEU A CA 1
ATOM 809 C C . LEU A 1 108 ? 0.993 -11.744 -8.747 1.00 92.56 108 LEU A C 1
ATOM 811 O O . LEU A 1 108 ? 0.715 -12.901 -8.446 1.00 92.56 108 LEU A O 1
ATOM 815 N N . GLU A 1 109 ? 0.624 -10.703 -8.019 1.00 91.69 109 GLU A N 1
ATOM 816 C CA . GLU A 1 109 ? -0.366 -10.794 -6.958 1.00 91.69 109 GLU A CA 1
ATOM 817 C C . GLU A 1 109 ? -1.498 -9.820 -7.259 1.00 91.69 109 GLU A C 1
ATOM 819 O O . GLU A 1 109 ? -1.256 -8.635 -7.505 1.00 91.69 109 GLU A O 1
ATOM 824 N N . VAL A 1 110 ? -2.728 -10.327 -7.262 1.00 88.31 110 VAL A N 1
ATOM 825 C CA . VAL A 1 110 ? -3.938 -9.544 -7.529 1.00 88.31 110 VAL A CA 1
ATOM 826 C C . VAL A 1 110 ? -4.870 -9.561 -6.328 1.00 88.31 110 VAL A C 1
ATOM 828 O O . VAL A 1 110 ? -4.917 -10.540 -5.582 1.00 88.31 110 VAL A O 1
ATOM 831 N N . ASP A 1 111 ? -5.628 -8.486 -6.149 1.00 83.44 111 ASP A N 1
ATOM 832 C CA . ASP A 1 111 ? -6.685 -8.436 -5.141 1.00 83.44 111 ASP A CA 1
ATOM 833 C C . ASP A 1 111 ? -7.923 -9.258 -5.565 1.00 83.44 111 ASP A C 1
ATOM 835 O O . ASP A 1 111 ? -7.995 -9.843 -6.651 1.00 83.44 111 ASP A O 1
ATOM 839 N N . SER A 1 112 ? -8.946 -9.295 -4.709 1.00 78.81 112 SER A N 1
ATOM 840 C CA . SER A 1 112 ? -10.210 -9.988 -4.996 1.00 78.81 112 SER A CA 1
ATOM 841 C C . SER A 1 112 ? -11.039 -9.367 -6.132 1.00 78.81 112 SER A C 1
ATOM 843 O O . SER A 1 112 ? -11.944 -10.030 -6.653 1.00 78.81 112 SER A O 1
ATOM 845 N N . ALA A 1 113 ? -10.739 -8.129 -6.536 1.00 78.38 113 ALA A N 1
ATOM 846 C CA . ALA A 1 113 ? -11.337 -7.457 -7.687 1.00 78.38 113 ALA A CA 1
ATOM 847 C C . ALA A 1 113 ? -10.562 -7.723 -8.995 1.00 78.38 113 ALA A C 1
ATOM 849 O O . ALA A 1 113 ? -11.095 -7.473 -10.077 1.00 78.38 113 ALA A O 1
ATOM 850 N N . GLY A 1 114 ? -9.356 -8.292 -8.909 1.00 80.00 114 GLY A N 1
ATOM 851 C CA . GLY A 1 114 ? -8.479 -8.585 -10.039 1.00 80.00 114 GLY A CA 1
ATOM 852 C C . GLY A 1 114 ? -7.497 -7.462 -10.379 1.00 80.00 114 GLY A C 1
ATOM 853 O O . GLY A 1 114 ? -6.862 -7.527 -11.432 1.00 80.00 114 GLY A O 1
ATOM 854 N N . ASN A 1 115 ? -7.352 -6.446 -9.524 1.00 83.00 115 ASN A N 1
ATOM 855 C CA . ASN A 1 115 ? -6.333 -5.413 -9.700 1.00 83.00 115 ASN A CA 1
ATOM 856 C C . ASN A 1 115 ? -4.963 -5.967 -9.314 1.00 83.00 115 ASN A C 1
ATOM 858 O O . ASN A 1 115 ? -4.831 -6.644 -8.296 1.00 83.00 115 ASN A O 1
ATOM 862 N N . ILE A 1 116 ? -3.930 -5.648 -10.093 1.00 86.69 116 ILE A N 1
ATOM 863 C CA . ILE A 1 116 ? -2.566 -6.094 -9.801 1.00 86.69 116 ILE A CA 1
ATOM 864 C C . ILE A 1 116 ? -1.981 -5.245 -8.671 1.00 86.69 116 ILE A C 1
ATOM 866 O O . ILE A 1 116 ? -1.712 -4.058 -8.854 1.00 86.69 116 ILE A O 1
ATOM 870 N N . MET A 1 117 ? -1.747 -5.877 -7.523 1.00 87.88 117 MET A N 1
ATOM 871 C CA . MET A 1 117 ? -1.081 -5.278 -6.366 1.00 87.88 117 MET A CA 1
ATOM 872 C C . MET A 1 117 ? 0.434 -5.433 -6.447 1.00 87.88 117 MET A C 1
ATOM 874 O O . MET A 1 117 ? 1.171 -4.550 -6.015 1.00 87.88 117 MET A O 1
ATOM 878 N N . GLN A 1 118 ? 0.914 -6.551 -6.994 1.00 92.00 118 GLN A N 1
ATOM 879 C CA . GLN A 1 118 ? 2.340 -6.809 -7.159 1.00 92.00 118 GLN A CA 1
ATOM 880 C C . GLN A 1 118 ? 2.623 -7.454 -8.507 1.00 92.00 118 GLN A C 1
ATOM 882 O O . GLN A 1 118 ? 1.869 -8.304 -8.978 1.00 92.00 118 GLN A O 1
ATOM 887 N N . TYR A 1 119 ? 3.753 -7.087 -9.091 1.00 93.12 119 TYR A N 1
ATOM 888 C CA . TYR A 1 119 ? 4.319 -7.726 -10.267 1.00 93.12 119 TYR A CA 1
ATOM 889 C C . TYR A 1 119 ? 5.825 -7.845 -10.081 1.00 93.12 119 TYR A C 1
ATOM 891 O O . TYR A 1 119 ? 6.484 -6.880 -9.695 1.00 93.12 119 TYR A O 1
ATOM 899 N N . LYS A 1 120 ? 6.383 -9.008 -10.400 1.00 94.12 120 LYS A N 1
ATOM 900 C CA . LYS A 1 120 ? 7.822 -9.235 -10.467 1.00 94.12 120 LYS A CA 1
ATOM 901 C C . LYS A 1 120 ? 8.138 -10.025 -11.727 1.00 94.12 120 LYS A C 1
ATOM 903 O O . LYS A 1 120 ? 7.642 -11.136 -11.896 1.00 94.12 120 LYS A O 1
ATOM 908 N N . SER A 1 121 ? 8.961 -9.445 -12.593 1.00 92.44 121 SER A N 1
ATOM 909 C CA . SER A 1 121 ? 9.414 -10.112 -13.811 1.00 92.44 121 SER A CA 1
ATOM 910 C C . SER A 1 121 ? 10.315 -11.305 -13.491 1.00 92.44 121 SER A C 1
ATOM 912 O O . SER A 1 121 ? 11.019 -11.304 -12.477 1.00 92.44 121 SER A O 1
ATOM 914 N N . ALA A 1 122 ? 10.346 -12.294 -14.380 1.00 91.00 122 ALA A N 1
ATOM 915 C CA . ALA A 1 122 ? 11.264 -13.425 -14.286 1.00 91.00 122 ALA A CA 1
ATOM 916 C C . ALA A 1 122 ? 12.732 -12.958 -14.231 1.00 91.00 122 ALA A C 1
ATOM 918 O O . ALA A 1 122 ? 13.505 -13.421 -13.394 1.00 91.00 122 ALA A O 1
ATOM 919 N N . ALA A 1 123 ? 13.084 -11.952 -15.042 1.00 86.75 123 ALA A N 1
ATOM 920 C CA . ALA A 1 123 ? 14.420 -11.354 -15.073 1.00 86.75 123 ALA A CA 1
ATOM 921 C C . ALA A 1 123 ? 14.861 -10.807 -13.705 1.00 86.75 123 ALA A C 1
ATOM 923 O O . ALA A 1 123 ? 16.039 -10.858 -13.368 1.00 86.75 123 ALA A O 1
ATOM 924 N N . ALA A 1 124 ? 13.925 -10.354 -12.867 1.00 89.31 124 ALA A N 1
ATOM 925 C CA . ALA A 1 124 ? 14.230 -9.865 -11.525 1.00 89.31 124 ALA A CA 1
ATOM 926 C C . ALA A 1 124 ? 14.670 -10.959 -10.532 1.00 89.31 124 ALA A C 1
ATOM 928 O O . ALA A 1 124 ? 15.051 -10.629 -9.407 1.00 89.31 124 ALA A O 1
ATOM 929 N N . TYR A 1 125 ? 14.559 -12.246 -10.875 1.00 84.69 125 TYR A N 1
ATOM 930 C CA . TYR A 1 125 ? 15.135 -13.338 -10.079 1.00 84.69 125 TYR A CA 1
ATOM 931 C C . TYR A 1 125 ? 16.596 -13.602 -10.433 1.00 84.69 125 TYR A C 1
ATOM 933 O O . TYR A 1 125 ? 17.378 -13.933 -9.544 1.00 84.69 125 TYR A O 1
ATOM 941 N N . ASP A 1 126 ? 16.956 -13.397 -11.697 1.00 82.12 126 ASP A N 1
ATOM 942 C CA . ASP A 1 126 ? 18.327 -13.549 -12.184 1.00 82.12 126 ASP A CA 1
ATOM 943 C C . ASP A 1 126 ? 19.152 -12.267 -11.987 1.00 82.12 126 ASP A C 1
ATOM 945 O O . ASP A 1 126 ? 20.384 -12.299 -11.976 1.00 82.12 126 ASP A O 1
ATOM 949 N N . HIS A 1 127 ? 18.478 -11.129 -11.791 1.00 84.81 127 HIS A N 1
ATOM 950 C CA . HIS A 1 127 ? 19.104 -9.833 -11.549 1.00 84.81 127 HIS A CA 1
ATOM 951 C C . HIS A 1 127 ? 19.630 -9.719 -10.114 1.00 84.81 127 HIS A C 1
ATOM 953 O O . HIS A 1 127 ? 18.971 -9.189 -9.219 1.00 84.81 127 HIS A O 1
ATOM 959 N N . ALA A 1 128 ? 20.830 -10.252 -9.883 1.00 80.19 128 ALA A N 1
ATOM 960 C CA . ALA A 1 128 ? 21.506 -10.141 -8.597 1.00 80.19 128 ALA A CA 1
ATOM 961 C C . ALA A 1 128 ? 21.859 -8.678 -8.282 1.00 80.19 128 ALA A C 1
ATOM 963 O O . ALA A 1 128 ? 22.447 -7.965 -9.102 1.00 80.19 128 ALA A O 1
ATOM 964 N N . GLU A 1 129 ? 21.533 -8.243 -7.065 1.00 86.69 129 GLU A N 1
ATOM 965 C CA . GLU A 1 129 ? 21.931 -6.927 -6.584 1.00 86.69 129 GLU A CA 1
ATOM 966 C C . GLU A 1 129 ? 23.453 -6.874 -6.407 1.00 86.69 129 GLU A C 1
ATOM 968 O O . GLU A 1 129 ? 24.052 -7.677 -5.690 1.00 86.69 129 GLU A O 1
ATOM 973 N N . ARG A 1 130 ? 24.087 -5.927 -7.095 1.00 92.69 130 ARG A N 1
ATOM 974 C CA . ARG A 1 130 ? 25.527 -5.668 -7.031 1.00 92.69 130 ARG A CA 1
ATOM 975 C C . ARG A 1 130 ? 25.782 -4.174 -7.097 1.00 92.69 130 ARG A C 1
ATOM 977 O O . ARG A 1 130 ? 24.974 -3.444 -7.661 1.00 92.69 130 ARG A O 1
ATOM 984 N N . TYR A 1 131 ? 26.937 -3.735 -6.613 1.00 94.81 131 TYR A N 1
ATOM 985 C CA . TYR A 1 131 ? 27.393 -2.377 -6.885 1.00 94.81 131 TYR A CA 1
ATOM 986 C C . TYR A 1 131 ? 27.718 -2.197 -8.374 1.00 94.81 131 TYR A C 1
ATOM 988 O O . TYR A 1 131 ? 28.228 -3.111 -9.035 1.00 94.81 131 TYR A O 1
ATOM 996 N N . VAL A 1 132 ? 27.412 -1.010 -8.887 1.00 93.00 132 VAL A N 1
ATOM 997 C CA . VAL A 1 132 ? 27.646 -0.604 -10.277 1.00 93.00 132 VAL A CA 1
ATOM 998 C C . VAL A 1 132 ? 28.443 0.694 -10.316 1.00 93.00 132 VAL A C 1
ATOM 1000 O O . VAL A 1 132 ? 28.400 1.513 -9.397 1.00 93.00 132 VAL A O 1
ATOM 1003 N N . THR A 1 133 ? 29.208 0.874 -11.383 1.00 91.62 133 THR A N 1
ATOM 1004 C CA . THR A 1 133 ? 29.924 2.122 -11.653 1.00 91.62 133 THR A CA 1
ATOM 1005 C C . THR A 1 133 ? 29.004 3.158 -12.304 1.00 91.62 133 THR A C 1
ATOM 1007 O O . THR A 1 133 ? 27.970 2.820 -12.881 1.00 91.62 133 THR A O 1
ATOM 1010 N N . ALA A 1 134 ? 29.392 4.435 -12.253 1.00 86.00 134 ALA A N 1
ATOM 1011 C CA . ALA A 1 134 ? 28.614 5.520 -12.857 1.00 86.00 134 ALA A CA 1
ATOM 1012 C C . ALA A 1 134 ? 28.430 5.368 -14.382 1.00 86.00 134 ALA A C 1
ATOM 1014 O O . ALA A 1 134 ? 27.420 5.817 -14.910 1.00 86.00 134 ALA A O 1
ATOM 1015 N N . ASP A 1 135 ? 29.360 4.703 -15.077 1.00 91.12 135 ASP A N 1
ATOM 1016 C CA . ASP A 1 135 ? 29.258 4.438 -16.522 1.00 91.12 135 ASP A CA 1
ATOM 1017 C C . ASP A 1 135 ? 28.311 3.263 -16.842 1.00 91.12 135 ASP A C 1
ATOM 1019 O O . ASP A 1 135 ? 27.812 3.120 -17.963 1.00 91.12 135 ASP A O 1
ATOM 1023 N N . GLU A 1 136 ? 28.053 2.392 -15.862 1.00 89.94 136 GLU A N 1
ATOM 1024 C CA . GLU A 1 136 ? 27.124 1.273 -15.997 1.00 89.94 136 GLU A CA 1
ATOM 1025 C C . GLU A 1 136 ? 25.676 1.676 -15.702 1.00 89.94 136 GLU A C 1
ATOM 1027 O O . GLU A 1 136 ? 24.767 1.066 -16.264 1.00 89.94 136 GLU A O 1
ATOM 1032 N N . ALA A 1 137 ? 25.442 2.683 -14.865 1.00 93.75 137 ALA A N 1
ATOM 1033 C CA . ALA A 1 137 ? 24.109 3.060 -14.410 1.00 93.75 137 ALA A CA 1
ATOM 1034 C C . ALA A 1 137 ? 23.577 4.328 -15.085 1.00 93.75 137 ALA A C 1
ATOM 1036 O O . ALA A 1 137 ? 24.320 5.230 -15.466 1.00 93.75 137 ALA A O 1
ATOM 1037 N N . LEU A 1 138 ? 22.252 4.429 -15.192 1.00 96.62 138 LEU A N 1
ATOM 1038 C CA . LEU A 1 138 ? 21.602 5.718 -15.418 1.00 96.62 138 LEU A CA 1
ATOM 1039 C C . LEU A 1 138 ? 21.905 6.675 -14.255 1.00 96.62 138 LEU A C 1
ATOM 1041 O O . LEU A 1 138 ? 21.983 6.251 -13.101 1.00 96.62 138 LEU A O 1
ATOM 1045 N N . SER A 1 139 ? 21.996 7.979 -14.541 1.00 97.12 139 SER A N 1
ATOM 1046 C CA . SER A 1 139 ? 22.037 8.982 -13.470 1.00 97.12 139 SER A CA 1
ATOM 1047 C C . SER A 1 139 ? 20.750 8.922 -12.628 1.00 97.12 139 SER A C 1
ATOM 1049 O O . SER A 1 139 ? 19.706 8.499 -13.145 1.00 97.12 139 SER A O 1
ATOM 1051 N N . PRO A 1 140 ? 20.768 9.388 -11.365 1.00 97.69 140 PRO A N 1
ATOM 1052 C CA . PRO A 1 140 ? 19.568 9.448 -10.531 1.00 97.69 140 PRO A CA 1
ATOM 1053 C C . PRO A 1 140 ? 18.374 10.131 -11.215 1.00 97.69 140 PRO A C 1
ATOM 1055 O O . PRO A 1 140 ? 17.251 9.629 -11.153 1.00 97.69 140 PRO A O 1
ATOM 1058 N N . GLU A 1 141 ? 18.603 11.232 -11.934 1.00 98.12 141 GLU A N 1
ATOM 1059 C CA . GLU A 1 141 ? 17.568 11.972 -12.664 1.00 98.12 141 GLU A CA 1
ATOM 1060 C C . GLU A 1 141 ? 17.011 11.169 -13.842 1.00 98.12 141 GLU A C 1
ATOM 1062 O O . GLU A 1 141 ? 15.794 11.102 -14.025 1.00 98.12 141 GLU A O 1
ATOM 1067 N N . ALA A 1 142 ? 17.887 10.546 -14.635 1.00 97.94 142 ALA A N 1
ATOM 1068 C CA . ALA A 1 142 ? 17.484 9.730 -15.777 1.00 97.94 142 ALA A CA 1
ATOM 1069 C C . ALA A 1 142 ? 16.709 8.481 -15.328 1.00 97.94 142 ALA A C 1
ATOM 1071 O O . ALA A 1 142 ? 15.704 8.114 -15.941 1.00 97.94 142 ALA A O 1
ATOM 1072 N N . SER A 1 143 ? 17.137 7.865 -14.225 1.00 97.75 143 SER A N 1
ATOM 1073 C CA . SER A 1 143 ? 16.477 6.704 -13.632 1.00 97.75 143 SER A CA 1
ATOM 1074 C C . SER A 1 143 ? 15.094 7.072 -13.071 1.00 97.75 143 SER A C 1
ATOM 1076 O O . SER A 1 143 ? 14.102 6.407 -13.377 1.00 97.75 143 SER A O 1
ATOM 1078 N N . LEU A 1 144 ? 14.975 8.203 -12.359 1.00 98.19 144 LEU A N 1
ATOM 1079 C CA . LEU A 1 144 ? 13.681 8.718 -11.888 1.00 98.19 144 LEU A CA 1
ATOM 1080 C C . LEU A 1 144 ? 12.738 9.089 -13.040 1.00 98.19 144 LEU A C 1
ATOM 1082 O O . LEU A 1 144 ? 11.538 8.820 -12.961 1.00 98.19 144 LEU A O 1
ATOM 1086 N N . ALA A 1 145 ? 13.255 9.668 -14.126 1.00 97.81 145 ALA A N 1
ATOM 1087 C CA . ALA A 1 145 ? 12.458 9.943 -15.320 1.00 97.81 145 ALA A CA 1
ATOM 1088 C C . ALA A 1 145 ? 11.885 8.649 -15.924 1.00 97.81 145 ALA A C 1
ATOM 1090 O O . ALA A 1 145 ? 10.689 8.591 -16.215 1.00 97.81 145 ALA A O 1
ATOM 1091 N N . LYS A 1 146 ? 12.692 7.582 -16.021 1.00 97.81 146 LYS A N 1
ATOM 1092 C CA . LYS A 1 146 ? 12.225 6.261 -16.474 1.00 97.81 146 LYS A CA 1
ATOM 1093 C C . LYS A 1 146 ? 11.185 5.649 -15.542 1.00 97.81 146 LYS A C 1
ATOM 1095 O O . LYS A 1 146 ? 10.167 5.145 -16.011 1.00 97.81 146 LYS A O 1
ATOM 1100 N N . ALA A 1 147 ? 11.382 5.750 -14.232 1.00 97.50 147 ALA A N 1
ATOM 1101 C CA . ALA A 1 147 ? 10.397 5.292 -13.257 1.00 97.50 147 ALA A CA 1
ATOM 1102 C C . ALA A 1 147 ? 9.048 6.023 -13.417 1.00 97.50 147 ALA A C 1
ATOM 1104 O O . ALA A 1 147 ? 7.994 5.388 -13.387 1.00 97.50 147 ALA A O 1
ATOM 1105 N N . ARG A 1 148 ? 9.066 7.339 -13.676 1.00 97.12 148 ARG A N 1
ATOM 1106 C CA . ARG A 1 148 ? 7.855 8.130 -13.964 1.00 97.12 148 ARG A CA 1
ATOM 1107 C C . ARG A 1 148 ? 7.176 7.721 -15.275 1.00 97.12 148 ARG A C 1
ATOM 1109 O O . ARG A 1 148 ? 5.949 7.685 -15.326 1.00 97.12 148 ARG A O 1
ATOM 1116 N N . GLU A 1 149 ? 7.933 7.373 -16.316 1.00 96.50 149 GLU A N 1
ATOM 1117 C CA . GLU A 1 149 ? 7.358 6.827 -17.555 1.00 96.50 149 GLU A CA 1
ATOM 1118 C C . GLU A 1 149 ? 6.585 5.526 -17.288 1.00 96.50 149 GLU A C 1
ATOM 1120 O O . GLU A 1 149 ? 5.442 5.397 -17.730 1.00 96.50 149 GLU A O 1
ATOM 1125 N N . TYR A 1 150 ? 7.163 4.589 -16.528 1.00 95.75 150 TYR A N 1
ATOM 1126 C CA . TYR A 1 150 ? 6.467 3.353 -16.154 1.00 95.75 150 TYR A CA 1
ATOM 1127 C C . TYR A 1 150 ? 5.247 3.618 -15.278 1.00 95.75 150 TYR A C 1
ATOM 1129 O O . TYR A 1 150 ? 4.208 2.998 -15.490 1.00 95.75 150 TYR A O 1
ATOM 1137 N N . LEU A 1 151 ? 5.329 4.567 -14.343 1.00 94.31 151 LEU A N 1
ATOM 1138 C CA . LEU A 1 151 ? 4.190 4.964 -13.517 1.00 94.31 151 LEU A CA 1
ATOM 1139 C C . LEU A 1 151 ? 2.998 5.405 -14.385 1.00 94.31 151 LEU A C 1
ATOM 1141 O O . LEU A 1 151 ? 1.874 4.952 -14.173 1.00 94.31 151 LEU A O 1
ATOM 1145 N N . VAL A 1 152 ? 3.249 6.221 -15.414 1.00 94.38 152 VAL A N 1
ATOM 1146 C CA . VAL A 1 152 ? 2.223 6.648 -16.380 1.00 94.38 152 VAL A CA 1
ATOM 1147 C C . VAL A 1 152 ? 1.697 5.475 -17.206 1.00 94.38 152 VAL A C 1
ATOM 1149 O O . VAL A 1 152 ? 0.494 5.396 -17.443 1.00 94.38 152 VAL A O 1
ATOM 1152 N N . GLN A 1 153 ? 2.565 4.569 -17.657 1.00 92.38 153 GLN A N 1
ATOM 1153 C CA . GLN A 1 153 ? 2.149 3.407 -18.453 1.00 92.38 153 GLN A CA 1
ATOM 1154 C C . GLN A 1 153 ? 1.293 2.418 -17.653 1.00 92.38 153 GLN A C 1
ATOM 1156 O O . GLN A 1 153 ? 0.374 1.824 -18.211 1.00 92.38 153 GLN A O 1
ATOM 1161 N N . LEU A 1 154 ? 1.595 2.236 -16.366 1.00 90.44 154 LEU A N 1
ATOM 1162 C CA . LEU A 1 154 ? 0.919 1.275 -15.495 1.00 90.44 154 LEU A CA 1
ATOM 1163 C C . LEU A 1 154 ? -0.400 1.817 -14.935 1.00 90.44 154 LEU A C 1
ATOM 1165 O O . LEU A 1 154 ? -1.382 1.081 -14.890 1.00 90.44 154 LEU A O 1
ATOM 1169 N N . PHE A 1 155 ? -0.436 3.088 -14.523 1.00 88.62 155 PHE A N 1
ATOM 1170 C CA . PHE A 1 155 ? -1.571 3.654 -13.779 1.00 88.62 155 PHE A CA 1
ATOM 1171 C C . PHE A 1 155 ? -2.289 4.799 -14.507 1.00 88.62 155 PHE A C 1
ATOM 1173 O O . PHE A 1 155 ? -3.312 5.289 -14.034 1.00 88.62 155 PHE A O 1
ATOM 1180 N N . GLY A 1 156 ? -1.786 5.228 -15.666 1.00 91.25 156 GLY A N 1
ATOM 1181 C CA . GLY A 1 156 ? -2.313 6.372 -16.407 1.00 91.25 156 GLY A CA 1
ATOM 1182 C C . GLY A 1 156 ? -1.773 7.717 -15.910 1.00 91.25 156 GLY A C 1
ATOM 1183 O O . GLY A 1 156 ? -1.240 7.845 -14.806 1.00 91.25 156 GLY A O 1
ATOM 1184 N N . LYS A 1 157 ? -1.910 8.749 -16.753 1.00 93.25 157 LYS A N 1
ATOM 1185 C CA . LYS A 1 157 ? -1.375 10.099 -16.489 1.00 93.25 157 LYS A CA 1
ATOM 1186 C C . LYS A 1 157 ? -1.971 10.735 -15.233 1.00 93.25 157 LYS A C 1
ATOM 1188 O O . LYS A 1 157 ? -1.227 11.318 -14.450 1.00 93.25 157 LYS A O 1
ATOM 1193 N N . ASP A 1 158 ? -3.278 10.590 -15.038 1.00 91.19 158 ASP A N 1
ATOM 1194 C CA . ASP A 1 158 ? -3.997 11.245 -13.941 1.00 91.19 158 ASP A CA 1
ATOM 1195 C C . ASP A 1 158 ? -3.592 10.677 -12.578 1.00 91.19 158 ASP A C 1
ATOM 1197 O O . ASP A 1 158 ? -3.384 11.426 -11.626 1.00 91.19 158 ASP A O 1
ATOM 1201 N N . VAL A 1 159 ? -3.404 9.355 -12.482 1.00 88.75 159 VAL A N 1
ATOM 1202 C CA . VAL A 1 159 ? -2.902 8.730 -11.253 1.00 88.75 159 VAL A CA 1
ATOM 1203 C C . VAL A 1 159 ? -1.442 9.104 -11.036 1.00 88.75 159 VAL A C 1
ATOM 1205 O O . VAL A 1 159 ? -1.106 9.585 -9.959 1.00 88.75 159 VAL A O 1
ATOM 1208 N N . ALA A 1 160 ? -0.590 8.952 -12.054 1.00 92.19 160 ALA A N 1
ATOM 1209 C CA . ALA A 1 160 ? 0.843 9.213 -11.943 1.00 92.19 160 ALA A CA 1
ATOM 1210 C C . ALA A 1 160 ? 1.169 10.652 -11.504 1.00 92.19 160 ALA A C 1
ATOM 1212 O O . ALA A 1 160 ? 2.090 10.853 -10.719 1.00 92.19 160 ALA A O 1
ATOM 1213 N N . ALA A 1 161 ? 0.397 11.646 -11.954 1.00 92.00 161 ALA A N 1
ATOM 1214 C CA . ALA A 1 161 ? 0.605 13.055 -11.607 1.00 92.00 161 ALA A CA 1
ATOM 1215 C C . ALA A 1 161 ? 0.432 13.367 -10.109 1.00 92.00 161 ALA A C 1
ATOM 1217 O O . ALA A 1 161 ? 0.897 14.402 -9.636 1.00 92.00 161 ALA A O 1
ATOM 1218 N N . ARG A 1 162 ? -0.236 12.486 -9.358 1.00 91.12 162 ARG A N 1
ATOM 1219 C CA . ARG A 1 162 ? -0.492 12.660 -7.921 1.00 91.12 162 ARG A CA 1
ATOM 1220 C C . ARG A 1 162 ? 0.608 12.089 -7.046 1.00 91.12 162 ARG A C 1
ATOM 1222 O O . ARG A 1 162 ? 0.511 12.192 -5.832 1.00 91.12 162 ARG A O 1
ATOM 1229 N N . TYR A 1 163 ? 1.615 11.458 -7.636 1.00 92.44 163 TYR A N 1
ATOM 1230 C CA . TYR A 1 163 ? 2.633 10.714 -6.917 1.00 92.44 163 TYR A CA 1
ATOM 1231 C C . TYR A 1 163 ? 4.019 11.259 -7.236 1.00 92.44 163 TYR A C 1
ATOM 1233 O O . TYR A 1 163 ? 4.333 11.550 -8.389 1.00 92.44 163 TYR A O 1
ATOM 1241 N N . ASP A 1 164 ? 4.870 11.341 -6.217 1.00 93.00 164 ASP A N 1
ATOM 1242 C CA . ASP A 1 164 ? 6.257 11.760 -6.387 1.00 93.00 164 ASP A CA 1
ATOM 1243 C C . ASP A 1 164 ? 7.222 10.924 -5.544 1.00 93.00 164 ASP A C 1
ATOM 1245 O O . ASP A 1 164 ? 6.835 10.283 -4.560 1.00 93.00 164 ASP A O 1
ATOM 1249 N N . ALA A 1 165 ? 8.484 10.915 -5.963 1.00 95.25 165 ALA A N 1
ATOM 1250 C CA . ALA A 1 165 ? 9.574 10.206 -5.314 1.00 95.25 165 ALA A CA 1
ATOM 1251 C C . ALA A 1 165 ? 10.843 11.077 -5.312 1.00 95.25 165 ALA A C 1
ATOM 1253 O O . ALA A 1 165 ? 11.076 11.826 -6.265 1.00 95.25 165 ALA A O 1
ATOM 1254 N N . PRO A 1 166 ? 11.683 10.976 -4.266 1.00 96.44 166 PRO A N 1
ATOM 1255 C CA . PRO A 1 166 ? 12.992 11.618 -4.267 1.00 96.44 166 PRO A CA 1
ATOM 1256 C C . PRO A 1 166 ? 13.911 11.002 -5.334 1.00 96.44 166 PRO A C 1
ATOM 1258 O O . PRO A 1 166 ? 13.620 9.938 -5.887 1.00 96.44 166 PRO A O 1
ATOM 1261 N N . LEU A 1 167 ? 15.050 11.654 -5.592 1.00 97.06 167 LEU A N 1
ATOM 1262 C CA . LEU A 1 167 ? 16.110 11.051 -6.400 1.00 97.06 167 LEU A CA 1
ATOM 1263 C C . LEU A 1 167 ? 16.563 9.725 -5.764 1.00 97.06 167 LEU A C 1
ATOM 1265 O O . LEU A 1 167 ? 16.756 9.681 -4.544 1.00 97.06 167 LEU A O 1
ATOM 1269 N N . PRO A 1 168 ? 16.708 8.655 -6.561 1.00 96.62 168 PRO A N 1
ATOM 1270 C CA . PRO A 1 168 ? 17.113 7.356 -6.051 1.00 96.62 168 PRO A CA 1
ATOM 1271 C C . PRO A 1 168 ? 18.623 7.293 -5.789 1.00 96.62 168 PRO A C 1
ATOM 1273 O O . PRO A 1 168 ? 19.403 8.054 -6.363 1.00 96.62 168 PRO A O 1
ATOM 1276 N N . ASP A 1 169 ? 19.032 6.313 -4.987 1.00 94.88 169 ASP A N 1
ATOM 1277 C CA . ASP A 1 169 ? 20.405 5.811 -5.004 1.00 94.88 169 ASP A CA 1
ATOM 1278 C C . ASP A 1 169 ? 20.575 4.870 -6.207 1.00 94.88 169 ASP A C 1
ATOM 1280 O O . ASP A 1 169 ? 19.825 3.906 -6.358 1.00 94.88 169 ASP A O 1
ATOM 1284 N N . THR A 1 170 ? 21.538 5.169 -7.078 1.00 95.44 170 THR A N 1
ATOM 1285 C CA . THR A 1 170 ? 21.848 4.389 -8.288 1.00 95.44 170 THR A CA 1
ATOM 1286 C C . THR A 1 170 ? 23.183 3.653 -8.182 1.00 95.44 170 THR A C 1
ATOM 1288 O O . THR A 1 170 ? 23.763 3.279 -9.198 1.00 95.44 170 THR A O 1
ATOM 1291 N N . SER A 1 171 ? 23.708 3.476 -6.966 1.00 94.00 171 SER A N 1
ATOM 1292 C CA . SER A 1 171 ? 24.968 2.764 -6.726 1.00 94.00 171 SER A CA 1
ATOM 1293 C C . SER A 1 171 ? 24.854 1.247 -6.885 1.00 94.00 171 SER A C 1
ATOM 1295 O O . SER A 1 171 ? 25.881 0.566 -6.937 1.00 94.00 171 SER A O 1
ATOM 1297 N N . THR A 1 172 ? 23.637 0.710 -7.002 1.00 94.44 172 THR A N 1
ATOM 1298 C CA . THR A 1 172 ? 23.376 -0.721 -7.177 1.00 94.44 172 THR A CA 1
ATOM 1299 C C . THR A 1 172 ? 22.670 -1.036 -8.497 1.00 94.44 172 THR A C 1
ATOM 1301 O O . THR A 1 172 ? 22.064 -0.177 -9.138 1.00 94.44 172 THR A O 1
ATOM 1304 N N . SER A 1 173 ? 22.747 -2.302 -8.912 1.00 94.31 173 SER A N 1
ATOM 1305 C CA . SER A 1 173 ? 22.085 -2.819 -10.113 1.00 94.31 173 SER A CA 1
ATOM 1306 C C . SER A 1 173 ? 20.557 -2.815 -10.015 1.00 94.31 173 SER A C 1
ATOM 1308 O O . SER A 1 173 ? 19.887 -2.864 -11.040 1.00 94.31 173 SER A O 1
ATOM 1310 N N . THR A 1 174 ? 19.984 -2.732 -8.812 1.00 96.19 174 THR A N 1
ATOM 1311 C CA . THR A 1 174 ? 18.534 -2.635 -8.599 1.00 96.19 174 THR A CA 1
ATOM 1312 C C . THR A 1 174 ? 18.203 -1.304 -7.945 1.00 96.19 174 THR A C 1
ATOM 1314 O O . THR A 1 174 ? 18.461 -1.099 -6.763 1.00 96.19 174 THR A O 1
ATOM 1317 N N . VAL A 1 175 ? 17.566 -0.416 -8.698 1.00 96.62 175 VAL A N 1
ATOM 1318 C CA . VAL A 1 175 ? 17.209 0.926 -8.242 1.00 96.62 175 VAL A CA 1
ATOM 1319 C C . VAL A 1 175 ? 15.757 0.946 -7.780 1.00 96.62 175 VAL A C 1
ATOM 1321 O O . VAL A 1 175 ? 14.839 0.693 -8.566 1.00 96.62 175 VAL A O 1
ATOM 1324 N N . TRP A 1 176 ? 15.543 1.270 -6.505 1.00 96.44 176 TRP A N 1
ATOM 1325 C CA . TRP A 1 176 ? 14.218 1.330 -5.894 1.00 96.44 176 TRP A CA 1
ATOM 1326 C C . TRP A 1 176 ? 13.649 2.746 -5.875 1.00 96.44 176 TRP A C 1
ATOM 1328 O O . TRP A 1 176 ? 14.304 3.709 -5.480 1.00 96.44 176 TRP A O 1
ATOM 1338 N N . PHE A 1 177 ? 12.374 2.847 -6.232 1.00 97.56 177 PHE A N 1
ATOM 1339 C CA . PHE A 1 177 ? 11.598 4.077 -6.200 1.00 97.56 177 PHE A CA 1
ATOM 1340 C C . PHE A 1 177 ? 10.403 3.887 -5.287 1.00 97.56 177 PHE A C 1
ATOM 1342 O O . PHE A 1 177 ? 9.651 2.930 -5.455 1.00 97.56 177 PHE A O 1
ATOM 1349 N N . HIS A 1 178 ? 10.188 4.819 -4.362 1.00 95.38 178 HIS A N 1
ATOM 1350 C CA . HIS A 1 178 ? 9.034 4.816 -3.465 1.00 95.38 178 HIS A CA 1
ATOM 1351 C C . HIS A 1 178 ? 8.198 6.069 -3.702 1.00 95.38 178 HIS A C 1
ATOM 1353 O O . HIS A 1 178 ? 8.397 7.103 -3.063 1.00 95.38 178 HIS A O 1
ATOM 1359 N N . PHE A 1 179 ? 7.257 5.954 -4.630 1.00 94.69 179 PHE A N 1
ATOM 1360 C CA . PHE A 1 179 ? 6.300 6.993 -4.957 1.00 94.69 179 PHE A CA 1
ATOM 1361 C C . PHE A 1 179 ? 5.220 7.082 -3.880 1.00 94.69 179 PHE A C 1
ATOM 1363 O O . PHE A 1 179 ? 4.548 6.097 -3.550 1.00 94.69 179 PHE A O 1
ATOM 1370 N N . LYS A 1 180 ? 5.038 8.287 -3.347 1.00 90.25 180 LYS A N 1
ATOM 1371 C CA . LYS A 1 180 ? 3.996 8.613 -2.368 1.00 90.25 180 LYS A CA 1
ATOM 1372 C C . LYS A 1 180 ? 3.068 9.674 -2.952 1.00 90.25 180 LYS A C 1
ATOM 1374 O O . LYS A 1 180 ? 3.547 10.485 -3.748 1.00 90.25 180 LYS A O 1
ATOM 1379 N N . PRO A 1 181 ? 1.785 9.709 -2.554 1.00 88.88 181 PRO A N 1
ATOM 1380 C CA . PRO A 1 181 ? 0.912 10.805 -2.934 1.00 88.88 181 PRO A CA 1
ATOM 1381 C C . PRO A 1 181 ? 1.515 12.149 -2.516 1.00 88.88 181 PRO A C 1
ATOM 1383 O O . PRO A 1 181 ? 2.066 12.273 -1.417 1.00 88.88 181 PRO A O 1
ATOM 1386 N N . THR A 1 182 ? 1.404 13.154 -3.377 1.00 86.88 182 THR A N 1
ATOM 1387 C CA . THR A 1 182 ? 1.787 14.537 -3.068 1.00 86.88 182 THR A CA 1
ATOM 1388 C C . THR A 1 182 ? 0.889 15.111 -1.976 1.00 86.88 182 THR A C 1
ATOM 1390 O O . THR A 1 182 ? 1.378 15.789 -1.075 1.00 86.88 182 THR A O 1
ATOM 1393 N N . ASP A 1 183 ? -0.394 14.746 -1.994 1.00 83.56 183 ASP A N 1
ATOM 1394 C CA . ASP A 1 183 ? -1.357 15.005 -0.926 1.00 83.56 183 ASP A CA 1
ATOM 1395 C C . ASP A 1 183 ? -1.613 13.739 -0.094 1.00 83.56 183 ASP A C 1
ATOM 1397 O O . ASP A 1 183 ? -2.631 13.059 -0.206 1.00 83.56 183 ASP A O 1
ATOM 1401 N N . ARG A 1 184 ? -0.621 13.358 0.714 1.00 80.94 184 ARG A N 1
ATOM 1402 C CA . ARG A 1 184 ? -0.679 12.141 1.547 1.00 80.94 184 ARG A CA 1
ATOM 1403 C C . ARG A 1 184 ? -1.521 12.287 2.819 1.00 80.94 184 ARG A C 1
ATOM 1405 O O . ARG A 1 184 ? -1.501 11.376 3.652 1.00 80.94 184 ARG A O 1
ATOM 1412 N N . VAL A 1 185 ? -2.148 13.444 3.034 1.00 83.50 185 VAL A N 1
ATOM 1413 C CA . VAL A 1 185 ? -2.804 13.801 4.295 1.00 83.50 185 VAL A CA 1
ATOM 1414 C C . VAL A 1 185 ? -4.273 14.121 4.048 1.00 83.50 185 VAL A C 1
ATOM 1416 O O . VAL A 1 185 ? -4.610 14.989 3.258 1.00 83.50 185 VAL A O 1
ATOM 1419 N N . LYS A 1 186 ? -5.161 13.467 4.794 1.00 83.44 186 LYS A N 1
ATOM 1420 C CA . LYS A 1 186 ? -6.582 13.815 4.877 1.00 83.44 186 LYS A CA 1
ATOM 1421 C C . LYS A 1 186 ? -6.876 14.316 6.283 1.00 83.44 186 LYS A C 1
ATOM 1423 O O . LYS A 1 186 ? -7.050 13.523 7.203 1.00 83.44 186 LYS A O 1
ATOM 1428 N N . GLY A 1 187 ? -6.883 15.636 6.471 1.00 85.31 187 GLY A N 1
ATOM 1429 C CA . GLY A 1 187 ? -7.039 16.244 7.796 1.00 85.31 187 GLY A CA 1
ATOM 1430 C C . GLY A 1 187 ? -5.881 15.879 8.732 1.00 85.31 187 GLY A C 1
ATOM 1431 O O . GLY A 1 187 ? -4.738 16.220 8.456 1.00 85.31 187 GLY A O 1
ATOM 1432 N N . ALA A 1 188 ? -6.167 15.179 9.832 1.00 87.94 188 ALA A N 1
ATOM 1433 C CA . ALA A 1 188 ? -5.155 14.703 10.786 1.00 87.94 188 ALA A CA 1
ATOM 1434 C C . ALA A 1 188 ? -4.553 13.326 10.429 1.00 87.94 188 ALA A C 1
ATOM 1436 O O . ALA A 1 188 ? -3.773 12.777 11.203 1.00 87.94 188 ALA A O 1
ATOM 1437 N N . TYR A 1 189 ? -4.924 12.738 9.287 1.00 92.00 189 TYR A N 1
ATOM 1438 C CA . TYR A 1 189 ? -4.608 11.347 8.965 1.00 92.00 189 TYR A CA 1
ATOM 1439 C C . TYR A 1 189 ? -3.657 11.234 7.777 1.00 92.00 189 TYR A C 1
ATOM 1441 O O . TYR A 1 189 ? -3.875 11.851 6.737 1.00 92.00 189 TYR A O 1
ATOM 1449 N N . THR A 1 190 ? -2.639 10.383 7.895 1.00 91.69 190 THR A N 1
ATOM 1450 C CA . THR A 1 190 ? -1.816 9.963 6.748 1.00 91.69 190 THR A CA 1
ATOM 1451 C C . THR A 1 190 ? -2.483 8.810 6.001 1.00 91.69 190 THR A C 1
ATOM 1453 O O . THR A 1 190 ? -3.209 8.029 6.610 1.00 91.69 190 THR A O 1
ATOM 1456 N N . THR A 1 191 ? -2.254 8.653 4.697 1.00 90.19 191 THR A N 1
ATOM 1457 C CA . THR A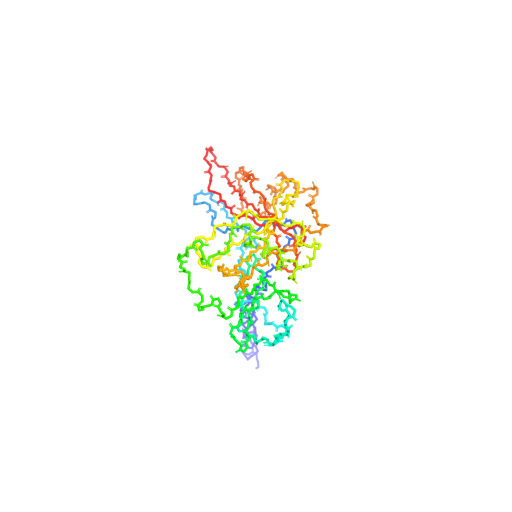 1 191 ? -2.762 7.487 3.949 1.00 90.19 191 THR A CA 1
ATOM 1458 C C . THR A 1 191 ? -1.699 6.397 3.792 1.00 90.19 191 THR A C 1
ATOM 1460 O O . THR A 1 191 ? -0.491 6.646 3.794 1.00 90.19 191 THR A O 1
ATOM 1463 N N . ALA A 1 192 ? -2.144 5.143 3.673 1.00 87.44 192 ALA A N 1
ATOM 1464 C CA . ALA A 1 192 ? -1.281 3.994 3.397 1.00 87.44 192 ALA A CA 1
ATOM 1465 C C . ALA A 1 192 ? -0.892 3.838 1.919 1.00 87.44 192 ALA A C 1
ATOM 1467 O O . ALA A 1 192 ? -0.206 2.872 1.579 1.00 87.44 192 ALA A O 1
ATOM 1468 N N . GLU A 1 193 ? -1.324 4.757 1.055 1.00 88.25 193 GLU A N 1
ATOM 1469 C CA . GLU A 1 193 ? -1.061 4.706 -0.380 1.00 88.25 193 GLU A CA 1
ATOM 1470 C C . GLU A 1 193 ? 0.431 4.732 -0.675 1.00 88.25 193 GLU A C 1
ATOM 1472 O O . GLU A 1 193 ? 1.175 5.609 -0.221 1.00 88.25 193 GLU A O 1
ATOM 1477 N N . ARG A 1 194 ? 0.874 3.763 -1.471 1.00 88.19 194 ARG A N 1
ATOM 1478 C CA . ARG A 1 194 ? 2.246 3.724 -1.963 1.00 88.19 194 ARG A CA 1
ATOM 1479 C C . ARG A 1 194 ? 2.322 2.973 -3.277 1.00 88.19 194 ARG A C 1
ATOM 1481 O O . ARG A 1 194 ? 1.709 1.916 -3.438 1.00 88.19 194 ARG A O 1
ATOM 1488 N N . ILE A 1 195 ? 3.161 3.487 -4.165 1.00 93.81 195 ILE A N 1
ATOM 1489 C CA . ILE A 1 195 ? 3.620 2.770 -5.349 1.00 93.81 195 ILE A CA 1
ATOM 1490 C C . ILE A 1 195 ? 5.129 2.627 -5.215 1.00 93.81 195 ILE A C 1
ATOM 1492 O O . ILE A 1 195 ? 5.835 3.590 -4.935 1.00 93.81 195 ILE A O 1
ATOM 1496 N N . SER A 1 196 ? 5.644 1.414 -5.351 1.00 95.62 196 SER A N 1
ATOM 1497 C CA . SER A 1 196 ? 7.080 1.165 -5.395 1.00 95.62 196 SER A CA 1
ATOM 1498 C C . SER A 1 196 ? 7.442 0.477 -6.693 1.00 95.62 196 SER A C 1
ATOM 1500 O O . SER A 1 196 ? 6.772 -0.476 -7.073 1.00 95.62 196 SER A O 1
ATOM 1502 N N . LEU A 1 197 ? 8.485 0.959 -7.360 1.00 97.00 197 LEU A N 1
ATOM 1503 C CA . LEU A 1 197 ? 9.034 0.358 -8.574 1.00 97.00 197 LEU A CA 1
ATOM 1504 C C . LEU A 1 197 ? 10.475 -0.066 -8.292 1.00 97.00 197 LEU A C 1
ATOM 1506 O O . LEU A 1 197 ? 11.187 0.648 -7.586 1.00 97.00 197 LEU A O 1
ATOM 1510 N N . ALA A 1 198 ? 10.905 -1.181 -8.870 1.00 96.50 198 ALA A N 1
ATOM 1511 C CA . ALA A 1 198 ? 12.316 -1.530 -8.971 1.00 96.50 198 ALA A CA 1
ATOM 1512 C C . ALA A 1 198 ? 12.706 -1.573 -10.446 1.00 96.50 198 ALA A C 1
ATOM 1514 O O . ALA A 1 198 ? 12.050 -2.258 -11.239 1.00 96.50 198 ALA A O 1
ATOM 1515 N N . LEU A 1 199 ? 13.762 -0.848 -10.805 1.00 97.06 199 LEU A N 1
ATOM 1516 C CA . LEU A 1 199 ? 14.350 -0.869 -12.141 1.00 97.06 199 LEU A CA 1
ATOM 1517 C C . LEU A 1 199 ? 15.756 -1.470 -12.095 1.00 97.06 199 LEU A C 1
ATOM 1519 O O . LEU A 1 199 ? 16.425 -1.384 -11.068 1.00 97.06 199 LEU A O 1
ATOM 1523 N N . SER A 1 200 ? 16.224 -2.032 -13.207 1.00 96.62 200 SER A N 1
ATOM 1524 C CA . SER A 1 200 ? 17.649 -2.326 -13.379 1.00 96.62 200 SER A CA 1
ATOM 1525 C C . SER A 1 200 ? 18.461 -1.031 -13.491 1.00 96.62 200 SER A C 1
ATOM 1527 O O . SER A 1 200 ? 17.909 0.043 -13.756 1.00 96.62 200 SER A O 1
ATOM 1529 N N . GLU A 1 201 ? 19.788 -1.115 -13.394 1.00 94.75 201 GLU A N 1
ATOM 1530 C CA . GLU A 1 201 ? 20.697 0.017 -13.618 1.00 94.75 201 GLU A CA 1
ATOM 1531 C C . GLU A 1 201 ? 20.556 0.632 -15.018 1.00 94.75 201 GLU A C 1
ATOM 1533 O O . GLU A 1 201 ? 20.926 1.788 -15.233 1.00 94.75 201 GLU A O 1
ATOM 1538 N N . LYS A 1 202 ? 19.994 -0.127 -15.970 1.00 95.00 202 LYS A N 1
ATOM 1539 C CA . LYS A 1 202 ? 19.704 0.297 -17.347 1.00 95.00 202 LYS A CA 1
ATOM 1540 C C . LYS A 1 202 ? 18.282 0.836 -17.540 1.00 95.00 202 LYS A C 1
ATOM 1542 O O . LYS A 1 202 ? 17.950 1.282 -18.636 1.00 95.00 202 LYS A O 1
ATOM 1547 N N . GLY A 1 203 ? 17.452 0.835 -16.496 1.00 95.00 203 GLY A N 1
ATOM 1548 C CA . GLY A 1 203 ? 16.084 1.355 -16.534 1.00 95.00 203 GLY A CA 1
ATOM 1549 C C . GLY A 1 203 ? 15.032 0.358 -17.033 1.00 95.00 203 GLY A C 1
ATOM 1550 O O . GLY A 1 203 ? 13.961 0.771 -17.484 1.00 95.00 203 GLY A O 1
ATOM 1551 N N . GLU A 1 204 ? 15.302 -0.945 -16.979 1.00 94.38 204 GLU A N 1
ATOM 1552 C CA . GLU A 1 204 ? 14.302 -1.977 -17.278 1.00 94.38 204 GLU A CA 1
ATOM 1553 C C . GLU A 1 204 ? 13.440 -2.245 -16.041 1.00 94.38 204 GLU A C 1
ATOM 1555 O O . GLU A 1 204 ? 13.966 -2.328 -14.935 1.00 94.38 204 GLU A O 1
ATOM 1560 N N . LEU A 1 205 ? 12.119 -2.378 -16.201 1.00 94.19 205 LEU A N 1
ATOM 1561 C CA . LEU A 1 205 ? 11.232 -2.667 -15.072 1.00 94.19 205 LEU A CA 1
ATOM 1562 C C . LEU A 1 205 ? 11.443 -4.096 -14.561 1.00 94.19 205 LEU A C 1
ATOM 1564 O O . LEU A 1 205 ? 11.118 -5.061 -15.253 1.00 94.19 205 LEU A O 1
ATOM 1568 N N . LEU A 1 206 ? 11.904 -4.219 -13.318 1.00 95.12 206 LEU A N 1
ATOM 1569 C CA . LEU A 1 206 ? 12.096 -5.499 -12.641 1.00 95.12 206 LEU A CA 1
ATOM 1570 C C . LEU A 1 206 ? 10.846 -5.902 -11.857 1.00 95.12 206 LEU A C 1
ATOM 1572 O O . LEU A 1 206 ? 10.396 -7.046 -11.957 1.00 95.12 206 LEU A O 1
ATOM 1576 N N . SER A 1 207 ? 10.266 -4.971 -11.097 1.00 95.19 207 SER A N 1
ATOM 1577 C CA . SER A 1 207 ? 9.057 -5.212 -10.307 1.00 95.19 207 SER A CA 1
ATOM 1578 C C . SER A 1 207 ? 8.294 -3.927 -9.993 1.00 95.19 207 SER A C 1
ATOM 1580 O O . SER A 1 207 ? 8.833 -2.820 -10.068 1.00 95.19 207 SER A O 1
ATOM 1582 N N . TYR A 1 208 ? 7.026 -4.0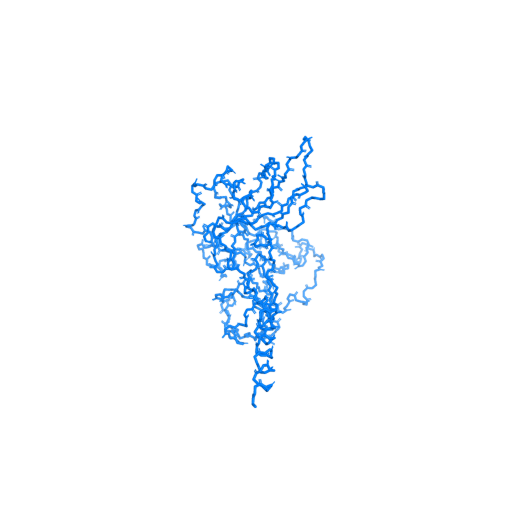79 -9.612 1.00 94.56 208 TYR A N 1
ATOM 1583 C CA . TYR A 1 208 ? 6.272 -3.027 -8.946 1.00 94.56 208 TYR A CA 1
ATOM 1584 C C . TYR A 1 208 ? 5.362 -3.565 -7.846 1.00 94.56 208 TYR A C 1
ATOM 1586 O O . TYR A 1 208 ? 4.910 -4.708 -7.877 1.00 94.56 208 TYR A O 1
ATOM 1594 N N . TYR A 1 209 ? 5.061 -2.682 -6.900 1.00 92.69 209 TYR A N 1
ATOM 1595 C CA . TYR A 1 209 ? 4.143 -2.893 -5.795 1.00 92.69 209 TYR A CA 1
ATOM 1596 C C . TYR A 1 209 ? 3.227 -1.678 -5.696 1.00 92.69 209 TYR A C 1
ATOM 1598 O O . TYR A 1 209 ? 3.704 -0.554 -5.564 1.00 92.69 209 TYR A O 1
ATOM 1606 N N . ALA A 1 210 ? 1.923 -1.891 -5.750 1.00 89.88 210 ALA A N 1
ATOM 1607 C CA . ALA A 1 210 ? 0.910 -0.852 -5.716 1.00 89.88 210 ALA A CA 1
ATOM 1608 C C . ALA A 1 210 ? -0.108 -1.196 -4.635 1.00 89.88 210 ALA A C 1
ATOM 1610 O O . ALA A 1 210 ? -0.929 -2.096 -4.796 1.00 89.88 210 ALA A O 1
ATOM 1611 N N . TYR A 1 211 ? -0.045 -0.472 -3.520 1.00 84.31 211 TYR A N 1
ATOM 1612 C CA . TYR A 1 211 ? -0.944 -0.687 -2.394 1.00 84.31 211 TYR A CA 1
ATOM 1613 C C . TYR A 1 211 ? -1.849 0.524 -2.216 1.00 84.31 211 TYR A C 1
ATOM 1615 O O . TYR A 1 211 ? -1.369 1.651 -2.083 1.00 84.31 211 TYR A O 1
ATOM 1623 N N . HIS A 1 212 ? -3.155 0.259 -2.175 1.00 80.75 212 HIS A N 1
ATOM 1624 C CA . HIS A 1 212 ? -4.211 1.235 -1.890 1.00 80.75 212 HIS A CA 1
ATOM 1625 C C . HIS A 1 212 ? -4.320 2.407 -2.882 1.00 80.75 212 HIS A C 1
ATOM 1627 O O . HIS A 1 212 ? -4.954 3.403 -2.558 1.00 80.75 212 HIS A O 1
ATOM 1633 N N . VAL A 1 213 ? -3.734 2.301 -4.079 1.00 85.62 213 VAL A N 1
ATOM 1634 C CA . VAL A 1 213 ? -3.684 3.394 -5.066 1.00 85.62 213 VAL A CA 1
ATOM 1635 C C . VAL A 1 213 ? -5.086 3.904 -5.402 1.00 85.62 213 VAL A C 1
ATOM 1637 O O . VAL A 1 213 ? -5.901 3.162 -5.948 1.00 85.62 213 VAL A O 1
ATOM 1640 N N . GLY A 1 214 ? -5.363 5.167 -5.074 1.00 82.31 214 GLY A N 1
ATOM 1641 C CA . GLY A 1 214 ? -6.657 5.814 -5.310 1.00 82.31 214 GLY A CA 1
ATOM 1642 C C . GLY A 1 214 ? -7.791 5.319 -4.408 1.00 82.31 214 GLY A C 1
ATOM 1643 O O . GLY A 1 214 ? -8.931 5.749 -4.556 1.00 82.31 214 GLY A O 1
ATOM 1644 N N . ALA A 1 215 ? -7.517 4.437 -3.443 1.00 83.31 215 ALA A N 1
ATOM 1645 C CA . ALA A 1 215 ? -8.558 3.844 -2.606 1.00 83.31 215 ALA A CA 1
ATOM 1646 C C . ALA A 1 215 ? -9.202 4.839 -1.623 1.00 83.31 215 ALA A C 1
ATOM 1648 O O . ALA A 1 215 ? -10.269 4.556 -1.075 1.00 83.31 215 ALA A O 1
ATOM 1649 N N . PHE A 1 216 ? -8.567 5.993 -1.404 1.00 86.12 216 PHE A N 1
ATOM 1650 C CA . PHE A 1 216 ? -9.059 7.065 -0.538 1.00 86.12 216 PHE A CA 1
ATOM 1651 C C . PHE A 1 216 ? -9.620 8.258 -1.334 1.00 86.12 216 PHE A C 1
ATOM 1653 O O . PHE A 1 216 ? -10.032 9.261 -0.742 1.00 86.12 216 PHE A O 1
ATOM 1660 N N . ASP A 1 217 ? -9.662 8.172 -2.666 1.00 82.69 217 ASP A N 1
ATOM 1661 C CA . ASP A 1 217 ? -10.190 9.232 -3.525 1.00 82.69 217 ASP A CA 1
ATOM 1662 C C . ASP A 1 217 ? -11.676 9.474 -3.240 1.00 82.69 217 ASP A C 1
ATOM 1664 O O . ASP A 1 217 ? -12.483 8.548 -3.229 1.00 82.69 217 ASP A O 1
ATOM 1668 N N . GLY A 1 218 ? -12.041 10.733 -2.977 1.00 80.00 218 GLY A N 1
ATOM 1669 C CA . GLY A 1 218 ? -13.427 11.118 -2.680 1.00 80.00 218 GLY A CA 1
ATOM 1670 C C . GLY A 1 218 ? -14.004 10.545 -1.379 1.00 80.00 218 GLY A C 1
ATOM 1671 O O . GLY A 1 218 ? -15.202 10.684 -1.148 1.00 80.00 218 GLY A O 1
ATOM 1672 N N . LYS A 1 219 ? -13.181 9.904 -0.541 1.00 83.44 219 LYS A N 1
ATOM 1673 C CA . LYS A 1 219 ? -13.590 9.392 0.768 1.00 83.44 219 LYS A CA 1
ATOM 1674 C C . LYS A 1 219 ? -13.057 10.276 1.890 1.00 83.44 219 LYS A C 1
ATOM 1676 O O . LYS A 1 219 ? -11.868 10.601 1.901 1.00 83.44 219 LYS A O 1
ATOM 1681 N N . ASP A 1 220 ? -13.913 10.612 2.847 1.00 85.69 220 ASP A N 1
ATOM 1682 C CA . ASP A 1 220 ? -13.571 11.461 3.987 1.00 85.69 220 ASP A CA 1
ATOM 1683 C C . ASP A 1 220 ? -13.706 10.708 5.308 1.00 85.69 220 ASP A C 1
ATOM 1685 O O . ASP A 1 220 ? -14.457 9.739 5.429 1.00 85.69 220 ASP A O 1
ATOM 1689 N N . VAL A 1 221 ? -12.959 11.165 6.312 1.00 90.44 221 VAL A N 1
ATOM 1690 C CA . VAL A 1 221 ? -13.113 10.666 7.678 1.00 90.44 221 VAL A CA 1
ATOM 1691 C C . VAL A 1 221 ? -14.407 11.248 8.259 1.00 90.44 221 VAL A C 1
ATOM 1693 O O . VAL A 1 221 ? -14.598 12.465 8.171 1.00 90.44 221 VAL A O 1
ATOM 1696 N N . PRO A 1 222 ? -15.291 10.424 8.855 1.00 91.19 222 PRO A N 1
ATOM 1697 C CA . PRO A 1 222 ? -16.522 10.903 9.476 1.00 91.19 222 PRO A CA 1
ATOM 1698 C C . PRO A 1 222 ? -16.254 12.022 10.490 1.00 91.19 222 PRO A C 1
ATOM 1700 O O . PRO A 1 222 ? -15.330 11.930 11.298 1.00 91.19 222 PRO A O 1
ATOM 1703 N N . ALA A 1 223 ? -17.057 13.089 10.454 1.00 90.00 223 ALA A N 1
ATOM 1704 C CA . ALA A 1 223 ? -16.832 14.283 11.277 1.00 90.00 223 ALA A CA 1
ATOM 1705 C C . ALA A 1 223 ? -16.948 14.018 12.789 1.00 90.00 223 ALA A C 1
ATOM 1707 O O . ALA A 1 223 ? -16.370 14.744 13.595 1.00 90.00 223 ALA A O 1
ATOM 1708 N N . ASP A 1 224 ? -17.688 12.981 13.174 1.00 90.38 224 ASP A N 1
ATOM 1709 C CA . ASP A 1 224 ? -17.845 12.521 14.551 1.00 90.38 224 ASP A CA 1
ATOM 1710 C C . ASP A 1 224 ? -16.709 11.592 15.011 1.00 90.38 224 ASP A C 1
ATOM 1712 O O . ASP A 1 224 ? -16.671 11.221 16.182 1.00 90.38 224 ASP A O 1
ATOM 1716 N N . PHE A 1 225 ? -15.751 11.250 14.141 1.00 93.69 225 PHE A N 1
ATOM 1717 C CA . PHE A 1 225 ? -14.574 10.443 14.472 1.00 93.69 225 PHE A CA 1
ATOM 1718 C C . PHE A 1 225 ? -13.482 11.279 15.169 1.00 93.69 225 PHE A C 1
ATOM 1720 O O . PHE A 1 225 ? -12.363 11.447 14.678 1.00 93.69 225 PHE A O 1
ATOM 1727 N N . THR A 1 226 ? -13.851 11.853 16.314 1.00 93.88 226 THR A N 1
ATOM 1728 C CA . THR A 1 226 ? -12.999 12.668 17.192 1.00 93.88 226 THR A CA 1
ATOM 1729 C C . THR A 1 226 ? -12.227 11.805 18.192 1.00 93.88 226 THR A C 1
ATOM 1731 O O . THR A 1 226 ? -12.555 10.640 18.401 1.00 93.88 226 THR A O 1
ATOM 1734 N N . ASP A 1 227 ? -11.229 12.378 18.867 1.00 95.31 227 ASP A N 1
ATOM 1735 C CA . ASP A 1 227 ? -10.440 11.685 19.896 1.00 95.31 227 ASP A CA 1
ATOM 1736 C C . ASP A 1 227 ? -11.313 11.109 21.016 1.00 95.31 227 ASP A C 1
ATOM 1738 O O . ASP A 1 227 ? -11.144 9.951 21.393 1.00 95.31 227 ASP A O 1
ATOM 1742 N N . ASP A 1 228 ? -12.295 11.874 21.499 1.00 95.81 228 ASP A N 1
ATOM 1743 C CA . ASP A 1 228 ? -13.241 11.409 22.520 1.00 95.81 228 ASP A CA 1
ATOM 1744 C C . ASP A 1 228 ? -14.067 10.224 22.013 1.00 95.81 228 ASP A C 1
ATOM 1746 O O . ASP A 1 228 ? -14.258 9.233 22.724 1.00 95.81 228 ASP A O 1
ATOM 1750 N N . ARG A 1 229 ? -14.507 10.283 20.750 1.00 95.81 229 ARG A N 1
ATOM 1751 C CA . ARG A 1 229 ? -15.243 9.184 20.126 1.00 95.81 229 ARG A CA 1
ATOM 1752 C C . ARG A 1 229 ? -14.364 7.948 19.952 1.00 95.81 229 ARG A C 1
ATOM 1754 O O . ARG A 1 229 ? -14.826 6.840 20.209 1.00 95.81 229 ARG A O 1
ATOM 1761 N N . ILE A 1 230 ? -13.107 8.121 19.554 1.00 96.12 230 ILE A N 1
ATOM 1762 C CA . ILE A 1 230 ? -12.132 7.034 19.409 1.00 96.12 230 ILE A CA 1
ATOM 1763 C C . ILE A 1 230 ? -11.883 6.361 20.762 1.00 96.12 230 ILE A C 1
ATOM 1765 O O . ILE A 1 230 ? -11.972 5.137 20.851 1.00 96.12 230 ILE A O 1
ATOM 1769 N N . LYS A 1 231 ? -11.646 7.138 21.827 1.00 95.50 231 LYS A N 1
ATOM 1770 C CA . LYS A 1 231 ? -11.484 6.613 23.193 1.00 95.50 231 LYS A CA 1
ATOM 1771 C C . LYS A 1 231 ? -12.713 5.833 23.643 1.00 95.50 231 LYS A C 1
ATOM 1773 O O . LYS A 1 231 ? -12.565 4.737 24.175 1.00 95.50 231 LYS A O 1
ATOM 1778 N N . GLN A 1 232 ? -13.915 6.345 23.371 1.00 95.50 232 GLN A N 1
ATOM 1779 C CA . GLN A 1 232 ? -15.157 5.628 23.657 1.00 95.50 232 GLN A CA 1
ATOM 1780 C C . GLN A 1 232 ? -15.220 4.279 22.916 1.00 95.50 232 GLN A C 1
ATOM 1782 O O . GLN A 1 232 ? -15.492 3.255 23.537 1.00 95.50 232 GLN A O 1
ATOM 1787 N N . ILE A 1 233 ? -14.940 4.259 21.607 1.00 96.19 233 ILE A N 1
ATOM 1788 C CA . ILE A 1 233 ? -14.965 3.037 20.781 1.00 96.19 233 ILE A CA 1
ATOM 1789 C C . ILE A 1 233 ? -13.955 1.992 21.288 1.00 96.19 233 ILE A C 1
ATOM 1791 O O . ILE A 1 233 ? -14.256 0.793 21.323 1.00 96.19 233 ILE A O 1
ATOM 1795 N N . ILE A 1 234 ? -12.759 2.436 21.688 1.00 94.12 234 ILE A N 1
ATOM 1796 C CA . ILE A 1 234 ? -11.733 1.574 22.288 1.00 94.12 234 ILE A CA 1
ATOM 1797 C C . ILE A 1 234 ? -12.228 1.030 23.631 1.00 94.12 234 ILE A C 1
ATOM 1799 O O . ILE A 1 234 ? -12.211 -0.184 23.823 1.00 94.12 234 ILE A O 1
ATOM 1803 N N . GLY A 1 235 ? -12.744 1.888 24.515 1.00 93.06 235 GLY A N 1
ATOM 1804 C CA . GLY A 1 235 ? -13.271 1.491 25.824 1.00 93.06 235 GLY A CA 1
ATOM 1805 C C . GLY A 1 235 ? -14.389 0.448 25.736 1.00 93.06 235 GLY A C 1
ATOM 1806 O O . GLY A 1 235 ? -14.351 -0.562 26.432 1.00 93.06 235 GLY A O 1
ATOM 1807 N N . GLU A 1 236 ? -15.325 0.601 24.792 1.00 93.06 236 GLU A N 1
ATOM 1808 C CA . GLU A 1 236 ? -16.396 -0.379 24.522 1.00 93.06 236 GLU A CA 1
ATOM 1809 C C . GLU A 1 236 ? -15.876 -1.759 24.056 1.00 93.06 236 GLU A C 1
ATOM 1811 O O . GLU A 1 236 ? -16.600 -2.770 24.113 1.00 93.06 236 GLU A O 1
ATOM 1816 N N . SER A 1 237 ? -14.632 -1.797 23.569 1.00 91.81 237 SER A N 1
ATOM 1817 C CA . SER A 1 237 ? -13.957 -2.986 23.040 1.00 91.81 237 SER A CA 1
ATOM 1818 C C . SER A 1 237 ? -13.052 -3.675 24.069 1.00 91.81 237 SER A C 1
ATOM 1820 O O . SER A 1 237 ? -12.713 -4.852 23.900 1.00 91.81 237 SER A O 1
ATOM 1822 N N . LEU A 1 238 ? -12.725 -2.988 25.164 1.00 90.38 238 LEU A N 1
ATOM 1823 C CA . LEU A 1 238 ? -12.090 -3.564 26.344 1.00 90.38 238 LEU A CA 1
ATOM 1824 C C . LEU A 1 238 ? -13.134 -4.290 27.212 1.00 90.38 238 LEU A C 1
ATOM 1826 O O . LEU A 1 238 ? -14.341 -4.065 27.121 1.00 90.38 238 LEU A O 1
ATOM 1830 N N . SER A 1 239 ? -12.676 -5.232 28.028 1.00 84.00 239 SER A N 1
ATOM 1831 C CA . SER A 1 239 ? -13.491 -5.961 28.994 1.00 84.00 239 SER A CA 1
ATOM 1832 C C . SER A 1 239 ? -13.147 -5.511 30.408 1.00 84.00 239 SER A C 1
ATOM 1834 O O . SER A 1 239 ? -11.976 -5.564 30.788 1.00 84.00 239 SER A O 1
ATOM 1836 N N . GLY A 1 240 ? -14.172 -5.172 31.192 1.00 80.62 240 GLY A N 1
ATOM 1837 C CA . GLY A 1 240 ? -14.008 -4.664 32.554 1.00 80.62 240 GLY A CA 1
ATOM 1838 C C . GLY A 1 240 ? -13.818 -3.148 32.599 1.00 80.62 240 GLY A C 1
ATOM 1839 O O . GLY A 1 240 ? -13.960 -2.465 31.587 1.00 80.62 240 GLY A O 1
ATOM 1840 N N . GLU A 1 241 ? -13.540 -2.633 33.793 1.00 81.44 241 GLU A N 1
ATOM 1841 C CA . GLU A 1 241 ? -13.162 -1.232 33.993 1.00 81.44 241 GLU A CA 1
ATOM 1842 C C . GLU A 1 241 ? -11.727 -1.002 33.509 1.00 81.44 241 GLU A C 1
ATOM 1844 O O . GLU A 1 241 ? -10.878 -1.882 33.652 1.00 81.44 241 GLU A O 1
ATOM 1849 N N . HIS A 1 242 ? -11.461 0.169 32.936 1.00 82.81 242 HIS A N 1
ATOM 1850 C CA . HIS A 1 242 ? -10.152 0.560 32.424 1.00 82.81 242 HIS A CA 1
ATOM 1851 C C . HIS A 1 242 ? -9.779 1.961 32.914 1.00 82.81 242 HIS A C 1
ATOM 1853 O O . HIS A 1 242 ? -10.661 2.786 33.161 1.00 82.81 242 HIS A O 1
ATOM 1859 N N . GLY A 1 243 ? -8.475 2.226 33.019 1.00 81.75 243 GLY A N 1
ATOM 1860 C CA . GLY A 1 243 ? -7.946 3.569 33.251 1.00 81.75 243 GLY A CA 1
ATOM 1861 C C . GLY A 1 243 ? -8.147 4.513 32.060 1.00 81.75 243 GLY A C 1
ATOM 1862 O O . GLY A 1 243 ? -8.893 4.228 31.113 1.00 81.75 243 GLY A O 1
ATOM 1863 N N . ASP A 1 244 ? -7.452 5.647 32.088 1.00 87.88 244 ASP A N 1
ATOM 1864 C CA . ASP A 1 244 ? -7.545 6.639 31.020 1.00 87.88 244 ASP A CA 1
ATOM 1865 C C . ASP A 1 244 ? -6.885 6.122 29.736 1.00 87.88 244 ASP A C 1
ATOM 1867 O O . ASP A 1 244 ? -5.752 5.636 29.737 1.00 87.88 244 ASP A O 1
ATOM 1871 N N . ILE A 1 245 ? -7.599 6.250 28.616 1.00 90.75 245 ILE A N 1
ATOM 1872 C CA . ILE A 1 245 ? -7.089 5.885 27.293 1.00 90.75 245 ILE A CA 1
ATOM 1873 C C . ILE A 1 245 ? -6.330 7.077 26.709 1.00 90.75 245 ILE A C 1
ATOM 1875 O O . ILE A 1 245 ? -6.897 8.152 26.471 1.00 90.75 245 ILE A O 1
ATOM 1879 N N . GLU A 1 246 ? -5.054 6.858 26.417 1.00 92.19 246 GLU A N 1
ATOM 1880 C CA . GLU A 1 246 ? -4.200 7.786 25.686 1.00 92.19 246 GLU A CA 1
ATOM 1881 C C . GLU A 1 246 ? -4.021 7.302 24.246 1.00 92.19 246 GLU A C 1
ATOM 1883 O O . GLU A 1 246 ? -3.766 6.123 24.004 1.00 92.19 246 GLU A O 1
ATOM 1888 N N . LEU A 1 247 ? -4.169 8.213 23.285 1.00 94.12 247 LEU A N 1
ATOM 1889 C CA . LEU A 1 247 ? -4.044 7.922 21.857 1.00 94.12 247 LEU A CA 1
ATOM 1890 C C . LEU A 1 247 ? -2.681 8.387 21.353 1.00 94.12 247 LEU A C 1
ATOM 1892 O O . LEU A 1 247 ? -2.181 9.418 21.798 1.00 94.12 247 LEU A O 1
ATOM 1896 N N . SER A 1 248 ? -2.104 7.663 20.397 1.00 94.00 248 SER A N 1
ATOM 1897 C CA . SER A 1 248 ? -0.929 8.144 19.679 1.00 94.00 248 SER A CA 1
ATOM 1898 C C . SER A 1 248 ? -1.305 9.284 18.734 1.00 94.00 248 SER A C 1
ATOM 1900 O O . SER A 1 248 ? -2.388 9.286 18.140 1.00 94.00 248 SER A O 1
ATOM 1902 N N . ASP A 1 249 ? -0.365 10.198 18.506 1.00 92.31 249 ASP A N 1
ATOM 1903 C CA . ASP A 1 249 ? -0.526 11.262 17.509 1.00 92.31 249 ASP A CA 1
ATOM 1904 C C . ASP A 1 249 ? -0.571 10.708 16.077 1.00 92.31 249 ASP A C 1
ATOM 1906 O O . ASP A 1 249 ? -1.230 11.265 15.199 1.00 92.31 249 ASP A O 1
ATOM 1910 N N . GLU A 1 250 ? 0.114 9.588 15.826 1.00 93.12 250 GLU A N 1
ATOM 1911 C CA . GLU A 1 250 ? 0.143 8.966 14.507 1.00 93.12 250 GLU A CA 1
ATOM 1912 C C . GLU A 1 250 ? -1.183 8.272 14.187 1.00 93.12 250 GLU A C 1
ATOM 1914 O O . GLU A 1 250 ? -1.607 7.330 14.860 1.00 93.12 250 GLU A O 1
ATOM 1919 N N . ARG A 1 251 ? -1.820 8.726 13.103 1.00 93.88 251 ARG A N 1
ATOM 1920 C CA . ARG A 1 251 ? -3.053 8.147 12.568 1.00 93.88 251 ARG A CA 1
ATOM 1921 C C . ARG A 1 251 ? -2.882 7.862 11.092 1.00 93.88 251 ARG A C 1
ATOM 1923 O O . ARG A 1 251 ? -2.431 8.719 10.319 1.00 93.88 251 ARG A O 1
ATOM 1930 N N . LYS A 1 252 ? -3.258 6.652 10.693 1.00 93.19 252 LYS A N 1
ATOM 1931 C CA . LYS A 1 252 ? -3.098 6.192 9.319 1.00 93.19 252 LYS A CA 1
ATOM 1932 C C . LYS A 1 252 ? -4.388 5.583 8.793 1.00 93.19 252 LYS A C 1
ATOM 1934 O O . LYS A 1 252 ? -4.949 4.679 9.403 1.00 93.19 252 LYS A O 1
ATOM 1939 N N . LEU A 1 253 ? -4.841 6.054 7.639 1.00 93.06 253 LEU A N 1
ATOM 1940 C CA . LEU A 1 253 ? -5.926 5.436 6.894 1.00 93.06 253 LEU A CA 1
ATOM 1941 C C . LEU A 1 253 ? -5.386 4.259 6.088 1.00 93.06 253 LEU A C 1
ATOM 1943 O O . LEU A 1 253 ? -4.396 4.373 5.361 1.00 93.06 253 LEU A O 1
ATOM 1947 N N . ILE A 1 254 ? -6.062 3.130 6.226 1.00 90.00 254 ILE A N 1
ATOM 1948 C CA . ILE A 1 254 ? -5.796 1.867 5.540 1.00 90.00 254 ILE A CA 1
ATOM 1949 C C . ILE A 1 254 ? -7.076 1.410 4.838 1.00 90.00 254 ILE A C 1
ATOM 1951 O O . ILE A 1 254 ? -8.170 1.891 5.144 1.00 90.00 254 ILE A O 1
ATOM 1955 N N . THR A 1 255 ? -6.955 0.451 3.923 1.00 85.06 255 THR A N 1
ATOM 1956 C CA . THR A 1 255 ? -8.124 -0.274 3.416 1.00 85.06 255 THR A CA 1
ATOM 1957 C C . THR A 1 255 ? -8.188 -1.657 4.039 1.00 85.06 255 THR A C 1
ATOM 1959 O O . THR A 1 255 ? -7.160 -2.305 4.236 1.00 85.06 255 THR A O 1
ATOM 1962 N N . LEU A 1 256 ? -9.402 -2.117 4.301 1.00 81.38 256 LEU A N 1
ATOM 1963 C CA . LEU A 1 256 ? -9.699 -3.483 4.709 1.00 81.38 256 LEU A CA 1
ATOM 1964 C C . LEU A 1 256 ? -10.225 -4.287 3.516 1.00 81.38 256 LEU A C 1
ATOM 1966 O O . LEU A 1 256 ? -10.442 -3.749 2.422 1.00 81.38 256 LEU A O 1
ATOM 1970 N N . GLU A 1 257 ? -10.456 -5.580 3.731 1.00 74.94 257 GLU A N 1
ATOM 1971 C CA . GLU A 1 257 ? -11.150 -6.418 2.756 1.00 74.94 257 GLU A CA 1
ATOM 1972 C C . GLU A 1 257 ? -12.484 -5.776 2.321 1.00 74.94 257 GLU A C 1
ATOM 1974 O O . GLU A 1 257 ? -13.226 -5.204 3.123 1.00 74.94 257 GLU A O 1
ATOM 1979 N N . GLY A 1 258 ? -12.776 -5.836 1.019 1.00 73.06 258 GLY A N 1
ATOM 1980 C CA . GLY A 1 258 ? -13.967 -5.214 0.435 1.00 73.06 258 GLY A CA 1
ATOM 1981 C C . GLY A 1 258 ? -13.843 -3.709 0.171 1.00 73.06 258 GLY A C 1
ATOM 1982 O O . GLY A 1 258 ? -14.828 -3.090 -0.218 1.00 73.06 258 GLY A O 1
ATOM 1983 N N . GLY A 1 259 ? -12.657 -3.113 0.356 1.00 77.38 259 GLY A N 1
ATOM 1984 C CA . GLY A 1 259 ? -12.392 -1.708 0.017 1.00 77.38 259 GLY A CA 1
ATOM 1985 C C . GLY A 1 259 ? -12.916 -0.696 1.041 1.00 77.38 259 GLY A C 1
ATOM 1986 O O . GLY A 1 259 ? -12.934 0.506 0.765 1.00 77.38 259 GLY A O 1
ATOM 1987 N N . LYS A 1 260 ? -13.333 -1.172 2.219 1.00 83.00 260 LYS A N 1
ATOM 1988 C CA . LYS A 1 260 ? -13.708 -0.333 3.363 1.00 83.00 260 LYS A CA 1
ATOM 1989 C C . LYS A 1 260 ? -12.497 0.442 3.866 1.00 83.00 260 LYS A C 1
ATOM 1991 O O . LYS A 1 260 ? -11.403 -0.122 3.945 1.00 83.00 260 LYS A O 1
ATOM 1996 N N . ILE A 1 261 ? -12.688 1.701 4.246 1.00 88.88 261 ILE A N 1
ATOM 1997 C CA . ILE A 1 261 ? -11.646 2.454 4.954 1.00 88.88 261 ILE A CA 1
ATOM 1998 C C . ILE A 1 261 ? -11.645 2.081 6.436 1.00 88.88 261 ILE A C 1
ATOM 2000 O O . ILE A 1 261 ? -12.696 1.946 7.062 1.00 88.88 261 ILE A O 1
ATOM 2004 N N . ALA A 1 262 ? -10.452 1.988 7.013 1.00 92.12 262 ALA A N 1
ATOM 2005 C CA . ALA A 1 262 ? -10.258 1.997 8.454 1.00 92.12 262 ALA A CA 1
ATOM 2006 C C . ALA A 1 262 ? -9.160 2.979 8.859 1.00 92.12 262 ALA A C 1
ATOM 2008 O O . ALA A 1 262 ? -8.260 3.290 8.079 1.00 92.12 262 ALA A O 1
ATOM 2009 N N . CYS A 1 263 ? -9.223 3.433 10.105 1.00 94.12 263 CYS A N 1
ATOM 2010 C CA . CYS A 1 263 ? -8.124 4.109 10.769 1.00 94.12 263 CYS A CA 1
ATOM 2011 C C . CYS A 1 263 ? -7.341 3.090 11.600 1.00 94.12 263 CYS A C 1
ATOM 2013 O O . CYS A 1 263 ? -7.924 2.384 12.421 1.00 94.12 263 CYS A O 1
ATOM 2015 N N . THR A 1 264 ? -6.026 3.040 11.417 1.00 93.19 264 THR A N 1
ATOM 2016 C CA . THR A 1 264 ? -5.107 2.370 12.336 1.00 93.19 264 THR A CA 1
ATOM 2017 C C . THR A 1 264 ? -4.324 3.411 13.125 1.00 93.19 264 THR A C 1
ATOM 2019 O O . THR A 1 264 ? -3.887 4.427 12.576 1.00 93.19 264 THR A O 1
ATOM 2022 N N . MET A 1 265 ? -4.169 3.158 14.418 1.00 94.62 265 MET A N 1
ATOM 2023 C CA . MET A 1 265 ? -3.362 3.956 15.342 1.00 94.62 265 MET A CA 1
ATOM 2024 C C . MET A 1 265 ? -2.931 3.086 16.521 1.00 94.62 265 MET A C 1
ATOM 2026 O O . MET A 1 265 ? -3.308 1.913 16.592 1.00 94.62 265 MET A O 1
ATOM 2030 N N . SER A 1 266 ? -2.179 3.667 17.448 1.00 93.06 266 SER A N 1
ATOM 2031 C CA . SER A 1 266 ? -1.863 3.031 18.719 1.00 93.06 266 SER A CA 1
ATOM 2032 C C . SER A 1 266 ? -2.568 3.748 19.866 1.00 93.06 266 SER A C 1
ATOM 2034 O O . SER A 1 266 ? -2.827 4.950 19.812 1.00 93.06 266 SER A O 1
ATOM 2036 N N . PHE A 1 267 ? -2.867 3.012 20.927 1.00 92.50 267 PHE A N 1
ATOM 2037 C CA . PHE A 1 267 ? -3.318 3.579 22.193 1.00 92.50 267 PHE A CA 1
ATOM 2038 C C . PHE A 1 267 ? -2.587 2.902 23.349 1.00 92.50 267 PHE A C 1
ATOM 2040 O O . PHE A 1 267 ? -2.007 1.831 23.181 1.00 92.50 267 PHE A O 1
ATOM 2047 N N . ARG A 1 268 ? -2.617 3.515 24.525 1.00 89.69 268 ARG A N 1
ATOM 2048 C CA . ARG A 1 268 ? -2.195 2.884 25.777 1.00 89.69 268 ARG A CA 1
ATOM 2049 C C . ARG A 1 268 ? -3.186 3.215 26.881 1.00 89.69 268 ARG A C 1
ATOM 2051 O O . ARG A 1 268 ? -3.942 4.180 26.773 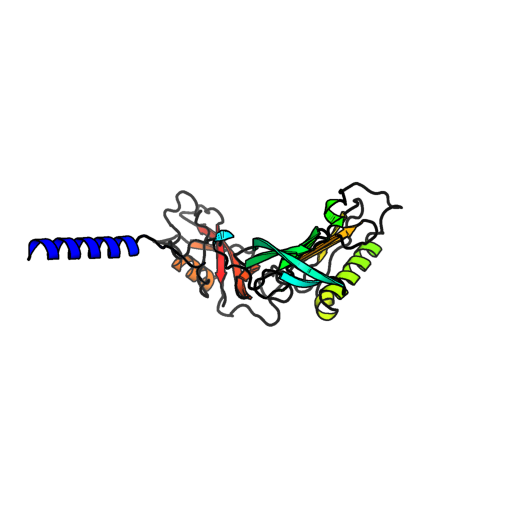1.00 89.69 268 ARG A O 1
ATOM 2058 N N . ILE A 1 269 ? -3.171 2.411 27.934 1.00 86.88 269 ILE A N 1
ATOM 2059 C CA . ILE A 1 269 ? -3.948 2.657 29.149 1.00 86.88 269 ILE A CA 1
ATOM 2060 C C . ILE A 1 269 ? -2.988 3.245 30.184 1.00 86.88 269 ILE A C 1
ATOM 2062 O O . ILE A 1 269 ? -1.912 2.689 30.420 1.00 86.88 269 ILE A O 1
ATOM 2066 N N . ALA A 1 270 ? -3.348 4.392 30.751 1.00 78.88 270 ALA A N 1
ATOM 2067 C CA . ALA A 1 270 ? -2.652 4.978 31.886 1.00 78.88 270 ALA A CA 1
ATOM 2068 C C . ALA A 1 270 ? -3.345 4.529 33.180 1.00 78.88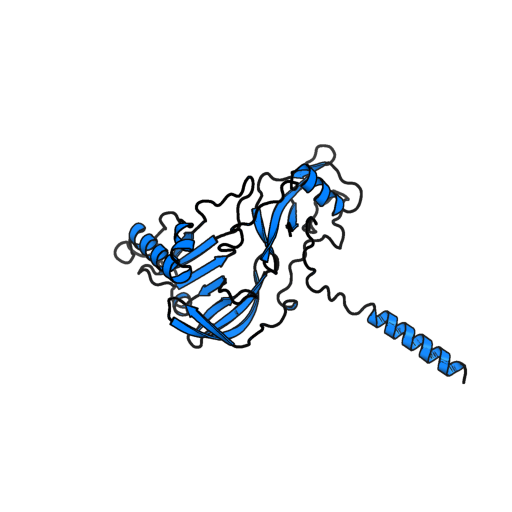 270 ALA A C 1
ATOM 2070 O O . ALA A 1 270 ? -4.526 4.814 33.383 1.00 78.88 270 ALA A O 1
ATOM 2071 N N . GLU A 1 271 ? -2.607 3.846 34.055 1.00 71.06 271 GLU A N 1
ATOM 2072 C CA . GLU A 1 271 ? -3.075 3.444 35.386 1.00 71.06 271 GLU A CA 1
ATOM 2073 C C . GLU A 1 271 ? -2.131 3.997 36.451 1.00 71.06 271 GLU A C 1
ATOM 2075 O O . GLU A 1 271 ? -0.912 3.877 36.332 1.00 71.06 271 GLU A O 1
ATOM 2080 N N . ASP A 1 272 ? -2.688 4.634 37.483 1.00 65.38 272 ASP A N 1
ATOM 2081 C CA . ASP A 1 272 ? -1.971 5.057 38.695 1.00 65.38 272 ASP A CA 1
ATOM 2082 C C . ASP A 1 272 ? -0.632 5.793 38.454 1.00 65.38 272 ASP A C 1
ATOM 2084 O O . ASP A 1 272 ? 0.333 5.661 39.206 1.00 65.38 272 ASP A O 1
ATOM 2088 N N . GLY A 1 273 ? -0.569 6.608 37.394 1.00 61.03 273 GLY A N 1
ATOM 2089 C CA . GLY A 1 273 ? 0.606 7.413 37.043 1.00 61.03 273 GLY A CA 1
ATOM 2090 C C . GLY A 1 273 ? 1.706 6.674 36.269 1.00 61.03 273 GLY A C 1
ATOM 2091 O O . GLY A 1 273 ? 2.722 7.293 35.945 1.00 61.03 273 GLY A O 1
ATOM 2092 N N . ALA A 1 274 ? 1.513 5.396 35.930 1.00 65.25 274 ALA A N 1
ATOM 2093 C CA . ALA A 1 274 ? 2.374 4.641 35.026 1.00 65.25 274 ALA A CA 1
ATOM 2094 C C . ALA A 1 274 ? 1.731 4.528 33.634 1.00 65.25 274 ALA A C 1
ATOM 2096 O O . ALA A 1 274 ? 0.564 4.166 33.482 1.00 65.25 274 ALA A O 1
ATOM 2097 N N . ALA A 1 275 ? 2.506 4.843 32.597 1.00 68.81 275 ALA A N 1
ATOM 2098 C CA . ALA A 1 275 ? 2.071 4.662 31.220 1.00 68.81 275 ALA A CA 1
ATOM 2099 C C . ALA A 1 275 ? 2.274 3.203 30.785 1.00 68.81 275 ALA A C 1
ATOM 2101 O O . ALA A 1 275 ? 3.403 2.710 30.824 1.00 68.81 275 ALA A O 1
ATOM 2102 N N . GLY A 1 276 ? 1.202 2.536 30.345 1.00 75.88 276 GLY A N 1
ATOM 2103 C CA . GLY A 1 276 ? 1.278 1.205 29.738 1.00 75.88 276 GLY A CA 1
ATOM 2104 C C . GLY A 1 276 ? 1.964 1.195 28.365 1.00 75.88 276 GLY A C 1
ATOM 2105 O O . GLY A 1 276 ? 2.313 2.242 27.808 1.00 75.88 276 GLY A O 1
ATOM 2106 N N . GLU A 1 277 ? 2.147 -0.001 27.797 1.00 83.62 277 GLU A N 1
ATOM 2107 C CA . GLU A 1 277 ? 2.687 -0.153 26.441 1.00 83.62 277 GLU A CA 1
ATOM 2108 C C . GLU A 1 277 ? 1.682 0.296 25.373 1.00 83.62 277 GLU A C 1
ATOM 2110 O O . GLU A 1 277 ? 0.464 0.241 25.558 1.00 83.62 277 GLU A O 1
ATOM 2115 N N . TRP A 1 278 ? 2.215 0.744 24.237 1.00 88.38 278 TRP A N 1
ATOM 2116 C CA . TRP A 1 278 ? 1.418 1.107 23.074 1.00 88.38 278 TRP A CA 1
ATOM 2117 C C . TRP A 1 278 ? 0.915 -0.143 22.357 1.00 88.38 278 TRP A C 1
ATOM 2119 O O . TRP A 1 278 ? 1.707 -0.970 21.911 1.00 88.38 278 TRP A O 1
ATOM 2129 N N . VAL A 1 279 ? -0.399 -0.233 22.184 1.00 89.25 279 VAL A N 1
ATOM 2130 C CA . VAL A 1 279 ? -1.085 -1.345 21.526 1.00 89.25 279 VAL A CA 1
ATOM 2131 C C . VAL A 1 279 ? -1.766 -0.850 20.259 1.00 89.25 279 VAL A C 1
ATOM 2133 O O . VAL A 1 279 ? -2.384 0.216 20.238 1.00 89.25 279 VAL A O 1
ATOM 2136 N N . SER A 1 280 ? -1.651 -1.632 19.187 1.00 89.88 280 SER A N 1
ATOM 2137 C CA . SER A 1 280 ? -2.262 -1.302 17.900 1.00 89.88 280 SER A CA 1
ATOM 2138 C C . SER A 1 280 ? -3.773 -1.524 17.923 1.00 89.88 280 SER A C 1
ATOM 2140 O O . SER A 1 280 ? -4.268 -2.536 18.426 1.00 89.88 280 SER A O 1
ATOM 2142 N N . VAL A 1 281 ? -4.505 -0.601 17.303 1.00 92.44 281 VAL A N 1
ATOM 2143 C CA . VAL A 1 281 ? -5.949 -0.690 17.095 1.00 92.44 281 VAL A CA 1
ATOM 2144 C C . VAL A 1 281 ? -6.312 -0.358 15.652 1.00 92.44 281 VAL A C 1
ATOM 2146 O O . VAL A 1 281 ? -5.775 0.574 15.052 1.00 92.44 281 VAL A O 1
ATOM 2149 N N . VAL A 1 282 ? -7.267 -1.110 15.111 1.00 92.81 282 VAL A N 1
ATOM 2150 C CA . VAL A 1 282 ? -7.907 -0.858 13.818 1.00 92.81 282 VAL A CA 1
ATOM 2151 C C . VAL A 1 282 ? -9.374 -0.527 14.048 1.00 92.81 282 VAL A C 1
ATOM 2153 O O . VAL A 1 282 ? -10.099 -1.316 14.653 1.00 92.81 282 VAL A O 1
ATOM 2156 N N . ILE A 1 283 ? -9.826 0.619 13.539 1.00 94.56 283 ILE A N 1
ATOM 2157 C CA . ILE A 1 283 ? -11.219 1.067 13.621 1.00 94.56 283 ILE A CA 1
ATOM 2158 C C . ILE A 1 283 ? -11.763 1.281 12.202 1.00 94.56 283 ILE A C 1
ATOM 2160 O O . ILE A 1 283 ? -11.378 2.248 11.540 1.00 94.56 283 ILE A O 1
ATOM 2164 N N . PRO A 1 284 ? -12.644 0.400 11.702 1.00 92.50 284 PRO A N 1
ATOM 2165 C CA . PRO A 1 284 ? -13.318 0.579 10.419 1.00 92.50 284 PRO A CA 1
ATOM 2166 C C . PRO A 1 284 ? -14.220 1.809 10.458 1.00 92.50 284 PRO A C 1
ATOM 2168 O O . PRO A 1 284 ? -14.909 2.034 11.451 1.00 92.50 284 PRO A O 1
ATOM 2171 N N . LEU A 1 285 ? -14.233 2.589 9.382 1.00 92.12 285 LEU A N 1
ATOM 2172 C CA . LEU A 1 285 ? -15.060 3.794 9.260 1.00 92.12 285 LEU A CA 1
ATOM 2173 C C . LEU A 1 285 ? -16.359 3.531 8.472 1.00 92.12 285 LEU A C 1
ATOM 2175 O O . LEU A 1 285 ? -17.275 4.346 8.520 1.00 92.12 285 LEU A O 1
ATOM 2179 N N . GLU A 1 286 ? -16.432 2.388 7.773 1.00 84.31 286 GLU A N 1
ATOM 2180 C CA . GLU A 1 286 ? -17.497 1.958 6.844 1.00 84.31 286 GLU A CA 1
ATOM 2181 C C . GLU A 1 286 ? -17.876 0.474 7.049 1.00 84.31 286 GLU A C 1
ATOM 2183 O O . GLU A 1 286 ? -16.996 -0.367 7.352 1.00 84.31 286 GLU A O 1
#

Foldseek 3Di:
DVVVVVVVVVVVVVVVVVVVVPDPLPLVPPADFLAKQWDQCAFPPQPKGFDPVRHQDADFQVSDDDAPDQWDWDAQLNDTFIWGWDGWGADDSRFIWTWTATPQGWIFTATNVGHTQKTFGPVLVVQDKDFDDPVQADFLVRLLVLVLVSLCSRPNDVLSVQWDFDRWDLRIQKTKTKIDGPCQDAPLEGEPFIKMWIAGRHSHTGMIGTFCRCLCPPPHQPPPPDPVSSQVSVCVRMPDDFADKAWDSYWYWHAHYPSFIKIKTWIWTDDPNDTTDTIIIIHTND

Radius of gyration: 24.61 Å; chains: 1; bounding box: 70×67×62 Å

Sequence (286 aa):
MKRKLSFVICLMLLVISLCACGANKHSGGQYKAFTAYIDGSLPEGSGQKVRADRVLMTVKPEDLPEPRKSEISVSVLGKQYSAAYAGKDTVGYGIAGYKYETAQGDKLEVDSAGNIMQYKSAAAYDHAERYVTADEALSPEASLAKAREYLVQLFGKDVAARYDAPLPDTSTSTVWFHFKPTDRVKGAYTTAERISLALSEKGELLSYYAYHVGAFDGKDVPADFTDDRIKQIIGESLSGEHGDIELSDERKLITLEGGKIACTMSFRIAEDGAAGEWVSVVIPLE

Secondary structure (DSSP, 8-state):
-HHHHHHHHHHHHHHHHHHTSS----------TT--EE-S-PPTT---EE-GGGB-PPPPGGGSPPPS-SEEEEEETTEEEEEEEEEEEEETTTEEEEEEEETT--EEEE-TT--EEEEE-THHHH----B--TTTS--HHHHHHHHHHHHHHHH-HHHHTTEE-PPPP-SBSEEEEEEEESS-EETTEEE--EEEEEEETT--EEEEEEESTTTTTT----TT--HHHHHHHHHTTEES---EEEEEEEEEEEE-GGG-EEEEEEEEEEETTEE---EEEEEE--